Protein AF-A0A932C9P3-F1 (afdb_monomer)

Solvent-accessible surface area (backbone atoms only — not comparable to full-atom values): 14494 Å² total; per-residue (Å²): 139,85,82,83,86,84,83,85,80,81,81,82,81,79,82,79,80,80,76,75,80,72,78,70,86,71,69,56,57,86,62,67,93,67,57,50,15,61,63,48,36,29,63,76,41,11,40,37,20,12,90,72,28,60,18,41,7,86,48,19,86,78,42,92,68,69,39,64,48,48,33,46,46,19,66,76,50,83,64,44,65,58,59,67,62,54,43,24,51,47,47,60,70,35,88,90,54,83,81,64,53,57,97,88,44,77,51,46,33,62,57,40,45,74,78,38,56,69,68,55,33,54,47,36,50,50,29,33,46,53,38,52,56,67,41,41,55,90,66,96,58,80,82,64,44,17,63,50,50,36,35,40,74,41,16,57,36,21,15,88,81,30,59,14,61,9,61,46,16,87,78,41,96,65,66,41,63,51,53,30,46,46,24,60,78,46,82,72,39,64,59,54,71,63,51,40,48,57,50,31,27,82,88,50,91,84,82,84,85,75,84,73,68,47,42,48,58,52,42,38,68,42,55,93,51,55,46,71,66,52,35,47,51,46,49,53,25,32,44,53,37,50,59,70,57,39,56,77,82,128

Mean predicted aligned error: 12.12 Å

pLDDT: mean 81.12, std 16.59, range [36.09, 97.19]

Secondary structure (DSSP, 8-state):
-PPPPP----------------------TT--S---HHHHHHHHTHHHH-TTSSS--TTGGG-SSPPP-GGGHHHHTTTS--HHHHHHHHHT--TT-SS---TTS--HHHHHHHHS-HHHHHHHHHHHHHHHHHTTS--SS----HHHHIIIIIHHHH-TTSSS--TTGGGSSSPPP-GGGHHHHTTTS--HHHHHHHHH-TTS---S---S--HHHHHHHHTS---HHHHHHHHHHHHHHHHHTPPPP-

Sequence (250 aa):
MVRPLALVTILISTAASLTGQGRGEQTPPILIESLAGRDSFDLYCAACHGSGGRGDGPVASALRLRPADLTSLARRSGGAFPREAVRAFVAGTGRALAAHGTTDMPVWGPIFRAFESDARARERITNLVIYIESIQAPTTAPDDTGSRLFRTYCASCHGTTGRGNGPLAEQLRRMPPDLTQFTKRNGGVFPSERVYRIVDGRDIPSHGDREMPVWGDVFREVSGESSAAAVKARIDAIVRYLSGIQERAV

Foldseek 3Di:
DDDDDDDDDDDDDDDDPPDDDPPPPPQQLLDDPDLALLLLCLQPPCCQQNSLRQLLHLCQVVDPDRRHSLLCCCVVVVNHRPLVVQLCQLLVNDPVSPPADPPPDHNNNVVCVVRDPNVSSSSSSNNNSVVSRVSNDPDPDRPLALLSLCSNQPCCQQNSLSCQPHNCQVVDPHGRHRLQCQCVVPVNDRPLVVQLCVQCVPPPDDDDDDPRDNNVVSQLRRPVCNDNVSSSVSSSSNSVVSVVSHDDDD

Radius of gyration: 25.48 Å; Cα contacts (8 Å, |Δi|>4): 328; chains: 1; bounding box: 48×109×54 Å

Structure (mmCIF, N/CA/C/O backbone):
data_AF-A0A932C9P3-F1
#
_entry.id   AF-A0A932C9P3-F1
#
loop_
_atom_site.group_PDB
_atom_site.id
_atom_site.type_symbol
_atom_site.label_atom_id
_atom_site.label_alt_id
_atom_site.label_comp_id
_atom_site.label_asym_id
_atom_site.label_entity_id
_atom_site.label_seq_id
_atom_site.pdbx_PDB_ins_code
_atom_site.Cartn_x
_atom_site.Cartn_y
_atom_site.Cartn_z
_atom_site.occupancy
_atom_site.B_iso_or_equiv
_atom_site.auth_seq_id
_atom_site.auth_comp_id
_atom_site.auth_asym_id
_atom_site.auth_atom_id
_atom_site.pdbx_PDB_model_num
ATOM 1 N N . MET A 1 1 ? -23.661 89.565 13.529 1.00 44.09 1 MET A N 1
ATOM 2 C CA . MET A 1 1 ? -24.432 88.553 12.773 1.00 44.09 1 MET A CA 1
ATOM 3 C C . MET A 1 1 ? -23.459 87.474 12.318 1.00 44.09 1 MET A C 1
ATOM 5 O O . MET A 1 1 ? -22.602 87.754 11.492 1.00 44.09 1 MET A O 1
ATOM 9 N N . VAL A 1 2 ? -23.503 86.304 12.956 1.00 42.22 2 VAL A N 1
ATOM 10 C CA . VAL A 1 2 ? -22.543 85.196 12.792 1.00 42.22 2 VAL A CA 1
ATOM 11 C C . VAL A 1 2 ? -23.124 84.194 11.785 1.00 42.22 2 VAL A C 1
ATOM 13 O O . VAL A 1 2 ? -24.279 83.804 11.933 1.00 42.22 2 VAL A O 1
ATOM 16 N N . ARG A 1 3 ? -22.363 83.800 10.754 1.00 52.47 3 ARG A N 1
ATOM 17 C CA . ARG A 1 3 ? -22.733 82.718 9.815 1.00 52.47 3 ARG A CA 1
ATOM 18 C C . ARG A 1 3 ? -22.179 81.389 10.353 1.00 52.47 3 ARG A C 1
ATOM 20 O O . ARG A 1 3 ? -21.004 81.372 10.719 1.00 52.47 3 ARG A O 1
ATOM 27 N N . PRO A 1 4 ? -22.958 80.295 10.409 1.00 54.41 4 PRO A N 1
ATOM 28 C CA . PRO A 1 4 ? -22.457 79.017 10.901 1.00 54.41 4 PRO A CA 1
ATOM 29 C C . PRO A 1 4 ? -21.650 78.292 9.811 1.00 54.41 4 PRO A C 1
ATOM 31 O O . PRO A 1 4 ? -22.040 78.278 8.642 1.00 54.41 4 PRO A O 1
ATOM 34 N N . LEU A 1 5 ? -20.521 77.694 10.204 1.00 50.34 5 LEU A N 1
ATOM 35 C CA . LEU A 1 5 ? -19.749 76.755 9.387 1.00 50.34 5 LEU A CA 1
ATOM 36 C C . LEU A 1 5 ? -20.549 75.454 9.215 1.00 50.34 5 LEU A C 1
ATOM 38 O O . LEU A 1 5 ? -20.945 74.837 10.203 1.00 50.34 5 LEU A O 1
ATOM 42 N N . ALA A 1 6 ? -20.747 75.016 7.973 1.00 50.44 6 ALA A N 1
ATOM 43 C CA . ALA A 1 6 ? -21.278 73.693 7.667 1.00 50.44 6 ALA A CA 1
ATOM 44 C C . ALA A 1 6 ? -20.158 72.644 7.791 1.00 50.44 6 ALA A C 1
ATOM 46 O O . ALA A 1 6 ? -19.155 72.708 7.080 1.00 50.44 6 ALA A O 1
ATOM 47 N N . LEU A 1 7 ? -20.328 71.690 8.709 1.00 50.44 7 LEU A N 1
ATOM 48 C CA . LEU A 1 7 ? -19.453 70.531 8.876 1.00 50.44 7 LEU A CA 1
ATOM 49 C C . LEU A 1 7 ? -19.753 69.518 7.757 1.00 50.44 7 LEU A C 1
ATOM 51 O O . LEU A 1 7 ? -20.847 68.959 7.706 1.00 50.44 7 LEU A O 1
ATOM 55 N N . VAL A 1 8 ? -18.795 69.267 6.865 1.00 49.62 8 VAL A N 1
ATOM 56 C CA . VAL A 1 8 ? -18.890 68.201 5.855 1.00 49.62 8 VAL A CA 1
ATOM 57 C C . VAL A 1 8 ? -18.425 66.895 6.495 1.00 49.62 8 VAL A C 1
ATOM 59 O O . VAL A 1 8 ? -17.242 66.719 6.776 1.00 49.62 8 VAL A O 1
ATOM 62 N N . THR A 1 9 ? -19.355 65.981 6.762 1.00 51.00 9 THR A N 1
ATOM 63 C CA . THR A 1 9 ? -19.050 64.639 7.274 1.00 51.00 9 THR A CA 1
ATOM 64 C C . THR A 1 9 ? -18.788 63.703 6.093 1.00 51.00 9 THR A C 1
ATOM 66 O O . 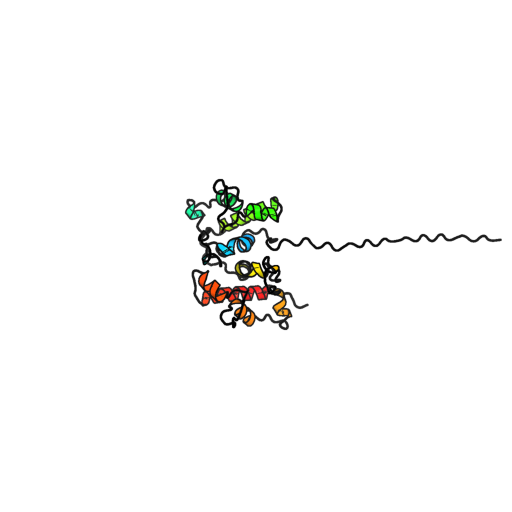THR A 1 9 ? -19.698 63.384 5.333 1.00 51.00 9 THR A O 1
ATOM 69 N N . ILE A 1 10 ? -17.537 63.277 5.909 1.00 53.09 10 ILE A N 1
ATOM 70 C CA . ILE A 1 10 ? -17.162 62.279 4.898 1.00 53.09 10 ILE A CA 1
ATOM 71 C C . ILE A 1 10 ? -17.465 60.887 5.469 1.00 53.09 10 ILE A C 1
ATOM 73 O O . ILE A 1 10 ? -16.793 60.423 6.388 1.00 53.09 10 ILE A O 1
ATOM 77 N N . LEU A 1 11 ? -18.488 60.222 4.930 1.00 51.44 11 LEU A N 1
ATOM 78 C CA . LEU A 1 11 ? -18.783 58.812 5.189 1.00 51.44 11 LEU A CA 1
ATOM 79 C C . LEU A 1 11 ? -17.836 57.939 4.354 1.00 51.44 11 LEU A C 1
ATOM 81 O O . LEU A 1 11 ? -17.998 57.813 3.142 1.00 51.44 11 LEU A O 1
ATOM 85 N N . ILE A 1 12 ? -16.841 57.333 5.001 1.00 55.19 12 ILE A N 1
ATOM 86 C CA . ILE A 1 12 ? -15.985 56.309 4.391 1.00 55.19 12 ILE A CA 1
ATOM 87 C C . ILE A 1 12 ? -16.774 54.994 4.402 1.00 55.19 12 ILE A C 1
ATOM 89 O O . ILE A 1 12 ? -16.946 54.373 5.448 1.00 55.19 12 ILE A O 1
ATOM 93 N N . SER A 1 13 ? -17.288 54.587 3.242 1.00 51.97 13 SER A N 1
ATOM 94 C CA . SER A 1 13 ? -17.954 53.294 3.069 1.00 51.97 13 SER A CA 1
ATOM 95 C C . SER A 1 13 ? -16.891 52.209 2.874 1.00 51.97 13 SER A C 1
ATOM 97 O O . SER A 1 13 ? -16.241 52.144 1.832 1.00 51.97 13 SER A O 1
ATOM 99 N N . THR A 1 14 ? -16.657 51.381 3.892 1.00 54.78 14 THR A N 1
ATOM 100 C CA . THR A 1 14 ? -15.795 50.201 3.783 1.00 54.78 14 THR A CA 1
ATOM 101 C C . THR A 1 14 ? -16.572 49.075 3.105 1.00 54.78 14 THR A C 1
ATOM 103 O O . THR A 1 14 ? -17.433 48.434 3.704 1.00 54.78 14 THR A O 1
ATOM 106 N N . ALA A 1 15 ? -16.272 48.821 1.832 1.00 53.44 15 ALA A N 1
ATOM 107 C CA . ALA A 1 15 ? -16.737 47.622 1.148 1.00 53.44 15 ALA A CA 1
ATOM 108 C C . ALA A 1 15 ? -16.081 46.393 1.801 1.00 53.44 15 ALA A C 1
ATOM 110 O O . ALA A 1 15 ? -14.887 46.145 1.634 1.00 53.44 15 ALA A O 1
ATOM 111 N N . ALA A 1 16 ? -16.855 45.638 2.579 1.00 49.62 16 ALA A N 1
ATOM 112 C CA . ALA A 1 16 ? -16.443 44.338 3.083 1.00 49.62 16 ALA A CA 1
ATOM 113 C C . ALA A 1 16 ? -16.416 43.346 1.911 1.00 49.62 16 ALA A C 1
ATOM 115 O O . ALA A 1 16 ? -17.458 42.896 1.436 1.00 49.62 16 ALA A O 1
ATOM 116 N N . SER A 1 17 ? -15.218 43.019 1.427 1.00 47.34 17 SER A N 1
ATOM 117 C CA . SER A 1 17 ? -15.019 41.921 0.486 1.00 47.34 17 SER A CA 1
ATOM 118 C C . SER A 1 17 ? -15.427 40.609 1.154 1.00 47.34 17 SER A C 1
ATOM 120 O O . SER A 1 17 ? -14.727 40.101 2.028 1.00 47.34 17 SER A O 1
ATOM 122 N N . LEU A 1 18 ? -16.565 40.055 0.734 1.00 49.03 18 LEU A N 1
ATOM 123 C CA . LEU A 1 18 ? -16.942 38.670 0.993 1.00 49.03 18 LEU A CA 1
ATOM 124 C C . LEU A 1 18 ? -15.970 37.771 0.221 1.00 49.03 18 LEU A C 1
ATOM 126 O O . LEU A 1 18 ? -16.182 37.462 -0.951 1.00 49.03 18 LEU A O 1
ATOM 130 N N . THR A 1 19 ? -14.873 37.370 0.855 1.00 50.38 19 THR A N 1
ATOM 131 C CA . THR A 1 19 ? -14.042 36.285 0.340 1.00 50.38 19 THR A CA 1
ATOM 132 C C . THR A 1 19 ? -14.826 34.985 0.486 1.00 50.38 19 THR A C 1
ATOM 134 O O . THR A 1 19 ? -14.982 34.434 1.575 1.00 50.38 19 THR A O 1
ATOM 137 N N . GLY A 1 20 ? -15.364 34.500 -0.634 1.00 41.62 20 GLY A N 1
ATOM 138 C CA . GLY A 1 20 ? -15.855 33.134 -0.732 1.00 41.62 20 GLY A CA 1
ATOM 139 C C . GLY A 1 20 ? -14.727 32.179 -0.350 1.00 41.62 20 GLY A C 1
ATOM 140 O O . GLY A 1 20 ? -13.640 32.235 -0.924 1.00 41.62 20 GLY A O 1
ATOM 141 N N . GLN A 1 21 ? -14.971 31.323 0.641 1.00 42.78 21 GLN A N 1
ATOM 142 C CA . GLN A 1 21 ? -14.089 30.204 0.944 1.00 42.78 21 GLN A CA 1
ATOM 143 C C . GLN A 1 21 ? -14.013 29.324 -0.306 1.00 42.78 21 GLN A C 1
ATOM 145 O O . GLN A 1 21 ? -14.971 28.631 -0.654 1.00 42.78 21 GLN A O 1
ATOM 150 N N . GLY A 1 22 ? -12.878 29.385 -1.004 1.00 36.09 22 GLY A N 1
ATOM 151 C CA . GLY A 1 22 ? -12.553 28.428 -2.047 1.00 36.09 22 GLY A CA 1
ATOM 152 C C . GLY A 1 22 ? -12.648 27.030 -1.452 1.00 36.09 22 GLY A C 1
ATOM 153 O O . GLY A 1 22 ? -12.027 26.741 -0.428 1.00 36.09 22 GLY A O 1
ATOM 154 N N . ARG A 1 23 ? -13.457 26.168 -2.073 1.00 44.66 23 ARG A N 1
ATOM 155 C CA . ARG A 1 23 ? -13.359 24.724 -1.868 1.00 44.66 23 ARG A CA 1
ATOM 156 C C . ARG A 1 23 ? -11.904 24.368 -2.146 1.00 44.66 23 ARG A C 1
ATOM 158 O O . ARG A 1 23 ? -11.475 24.477 -3.290 1.00 44.66 23 ARG A O 1
ATOM 165 N N . GLY A 1 24 ? -11.154 24.048 -1.092 1.00 43.44 24 GLY A N 1
ATOM 166 C CA . GLY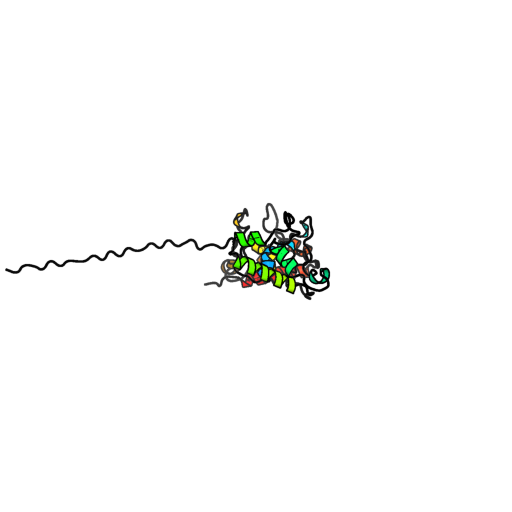 A 1 24 ? -9.773 23.606 -1.221 1.00 43.44 24 GLY A CA 1
ATOM 167 C C . GLY A 1 24 ? -9.722 22.502 -2.265 1.00 43.44 24 GLY A C 1
ATOM 168 O O . GLY A 1 24 ? -10.566 21.607 -2.242 1.00 43.44 24 GLY A O 1
ATOM 169 N N . GLU A 1 25 ? -8.798 22.635 -3.205 1.00 41.91 25 GLU A N 1
ATOM 170 C CA . GLU A 1 25 ? -8.514 21.671 -4.259 1.00 41.91 25 GLU A CA 1
ATOM 171 C C . GLU A 1 25 ? -8.261 20.312 -3.595 1.00 41.91 25 GLU A C 1
ATOM 173 O O . GLU A 1 25 ? -7.195 20.057 -3.036 1.00 41.91 25 GLU A O 1
ATOM 178 N N . GLN A 1 26 ? -9.298 19.478 -3.515 1.00 51.22 26 GLN A N 1
ATOM 179 C CA . GLN A 1 26 ? -9.178 18.168 -2.899 1.00 51.22 26 GLN A CA 1
ATOM 180 C C . GLN A 1 26 ? -8.414 17.296 -3.885 1.00 51.22 26 GLN A C 1
ATOM 182 O O . GLN A 1 26 ? -8.888 17.049 -4.994 1.00 51.22 26 GLN A O 1
ATOM 187 N N . THR A 1 27 ? -7.221 16.857 -3.485 1.00 52.28 27 THR A N 1
ATOM 188 C CA . THR A 1 27 ? -6.439 15.865 -4.217 1.00 52.28 27 THR A CA 1
ATOM 189 C C . THR A 1 27 ? -7.352 14.682 -4.566 1.00 52.28 27 THR A C 1
ATOM 191 O O . THR A 1 27 ? -7.963 14.127 -3.647 1.00 52.28 27 THR A O 1
ATOM 194 N N . PRO A 1 28 ? -7.484 14.303 -5.857 1.00 55.44 28 PRO A N 1
ATOM 195 C CA . PRO A 1 28 ? -8.276 13.152 -6.270 1.00 55.44 28 PRO A CA 1
ATOM 196 C C . PRO A 1 28 ? -7.957 11.955 -5.374 1.00 55.44 28 PRO A C 1
ATOM 198 O O . PRO A 1 28 ? -6.785 11.737 -5.082 1.00 55.44 28 PRO A O 1
ATOM 201 N N . PRO A 1 29 ? -8.940 11.153 -4.945 1.00 56.97 29 PRO A N 1
ATOM 202 C CA . PRO A 1 29 ? -8.729 10.162 -3.888 1.00 56.97 29 PRO A CA 1
ATOM 203 C C . PRO A 1 29 ? -7.785 9.014 -4.291 1.00 56.97 29 PRO A C 1
ATOM 205 O O . PRO A 1 29 ? -7.364 8.223 -3.450 1.00 56.97 29 PRO A O 1
ATOM 208 N N . ILE A 1 30 ? -7.418 8.935 -5.574 1.00 62.31 30 ILE A N 1
ATOM 209 C CA . ILE A 1 30 ? -6.385 8.036 -6.095 1.00 62.31 30 ILE A CA 1
ATOM 210 C C . ILE A 1 30 ? -4.977 8.582 -5.799 1.00 62.31 30 ILE A C 1
ATOM 212 O O . ILE A 1 30 ? -4.042 7.805 -5.703 1.00 62.31 30 ILE A O 1
ATOM 216 N N . LEU A 1 31 ? -4.797 9.889 -5.616 1.00 69.94 31 LEU A N 1
ATOM 217 C CA . LEU A 1 31 ? -3.494 10.513 -5.428 1.00 69.94 31 LEU A CA 1
ATOM 218 C C . LEU A 1 31 ? -3.092 10.648 -3.957 1.00 69.94 31 LEU A C 1
ATOM 220 O O . LEU A 1 31 ? -3.849 11.117 -3.109 1.00 69.94 31 LEU A O 1
ATOM 224 N N . ILE A 1 32 ? -1.835 10.308 -3.675 1.00 79.25 32 ILE A N 1
ATOM 225 C CA . ILE A 1 32 ? -1.184 10.564 -2.386 1.00 79.25 32 ILE A CA 1
ATOM 226 C C . ILE A 1 32 ? -0.186 11.704 -2.476 1.00 79.25 32 ILE A C 1
ATOM 228 O O . ILE A 1 32 ? 0.575 11.798 -3.437 1.00 79.25 32 ILE A O 1
ATOM 232 N N . GLU A 1 33 ? -0.116 12.512 -1.417 1.00 84.06 33 GLU A N 1
ATOM 233 C CA . GLU A 1 33 ? 0.830 13.627 -1.378 1.00 84.06 33 GLU A CA 1
ATOM 234 C C . GLU A 1 33 ? 2.296 13.166 -1.303 1.00 84.06 33 GLU A C 1
ATOM 236 O O . GLU A 1 33 ? 3.193 13.823 -1.829 1.00 84.06 33 GLU A O 1
ATOM 241 N N . SER A 1 34 ? 2.550 12.004 -0.698 1.00 86.06 34 SER A N 1
ATOM 242 C CA . SER A 1 34 ? 3.894 11.433 -0.635 1.00 86.06 34 SER A CA 1
ATOM 243 C C . SER A 1 34 ? 4.398 11.015 -2.021 1.00 86.06 34 SER A C 1
ATOM 245 O O . SER A 1 34 ? 3.710 10.315 -2.773 1.00 86.06 34 SER A O 1
ATOM 247 N N . LEU A 1 35 ? 5.639 11.401 -2.328 1.00 91.44 35 LEU A N 1
ATOM 248 C CA . LEU A 1 35 ? 6.399 10.948 -3.500 1.00 91.44 35 LEU A CA 1
ATOM 249 C C . LEU A 1 35 ? 7.379 9.819 -3.167 1.00 91.44 35 LEU A C 1
ATOM 251 O O . LEU A 1 35 ? 8.131 9.393 -4.044 1.00 91.44 35 LEU A O 1
ATOM 255 N N . ALA A 1 36 ? 7.376 9.312 -1.930 1.00 90.56 36 ALA A N 1
ATOM 256 C CA . ALA A 1 36 ? 8.194 8.165 -1.575 1.00 90.56 36 ALA A CA 1
ATOM 257 C C . ALA A 1 36 ? 7.799 6.951 -2.431 1.00 90.56 36 ALA A C 1
ATOM 259 O O . ALA A 1 36 ? 6.617 6.631 -2.602 1.00 90.56 36 ALA A O 1
ATOM 260 N N . GLY A 1 37 ? 8.806 6.249 -2.957 1.00 90.94 37 GLY A N 1
ATOM 261 C CA . GLY A 1 37 ? 8.594 5.102 -3.839 1.00 90.94 37 GLY A CA 1
ATOM 262 C C . GLY A 1 37 ? 7.810 3.982 -3.169 1.00 90.94 37 GLY A C 1
ATOM 263 O O . GLY A 1 37 ? 6.910 3.410 -3.776 1.00 90.94 37 GLY A O 1
ATOM 264 N N . ARG A 1 38 ? 8.104 3.736 -1.888 1.00 88.31 38 ARG A N 1
ATOM 265 C CA . ARG A 1 38 ? 7.390 2.765 -1.055 1.00 88.31 38 ARG A CA 1
ATOM 266 C C . ARG A 1 38 ? 5.906 3.108 -0.913 1.00 88.31 38 ARG A C 1
ATOM 268 O O . ARG A 1 38 ? 5.078 2.231 -1.108 1.00 88.31 38 ARG A O 1
ATOM 275 N N . ASP A 1 39 ? 5.565 4.361 -0.617 1.00 87.50 39 ASP A N 1
ATOM 276 C CA . ASP A 1 39 ? 4.163 4.760 -0.428 1.00 87.50 39 ASP A CA 1
ATOM 277 C C . ASP A 1 39 ? 3.369 4.637 -1.732 1.00 87.50 39 ASP A C 1
ATOM 279 O O . ASP A 1 39 ? 2.235 4.160 -1.736 1.00 87.50 39 ASP A O 1
ATOM 283 N N . SER A 1 40 ? 3.993 5.014 -2.854 1.00 90.19 40 SER A N 1
ATOM 284 C CA . SER A 1 40 ? 3.405 4.828 -4.183 1.00 90.19 40 SER A CA 1
ATOM 285 C C . SER A 1 40 ? 3.222 3.343 -4.502 1.00 90.19 40 SER A C 1
ATOM 287 O O . SER A 1 40 ? 2.186 2.943 -5.021 1.00 90.19 40 SER A O 1
ATOM 289 N N . PHE A 1 41 ? 4.199 2.504 -4.161 1.00 91.69 41 PHE A N 1
ATOM 290 C CA . PHE A 1 41 ? 4.098 1.067 -4.371 1.00 91.69 41 PHE A CA 1
ATOM 291 C C . PHE A 1 41 ? 2.976 0.433 -3.545 1.00 91.69 41 PHE A C 1
ATOM 293 O O . PHE A 1 41 ? 2.172 -0.320 -4.090 1.00 91.69 41 PHE A O 1
ATOM 300 N N . ASP A 1 42 ? 2.899 0.758 -2.253 1.00 87.50 42 ASP A N 1
ATOM 301 C CA . ASP A 1 42 ? 1.876 0.238 -1.342 1.00 87.50 42 ASP A CA 1
ATOM 302 C C . ASP A 1 42 ? 0.460 0.559 -1.846 1.00 87.50 42 ASP A C 1
ATOM 304 O O . ASP A 1 42 ? -0.431 -0.281 -1.756 1.00 87.50 42 ASP A O 1
ATOM 308 N N . LEU A 1 43 ? 0.250 1.762 -2.391 1.00 85.31 43 LEU A N 1
ATOM 309 C CA . LEU A 1 43 ? -1.068 2.191 -2.853 1.00 85.31 43 LEU A CA 1
ATOM 310 C C . LEU A 1 43 ? -1.424 1.673 -4.251 1.00 85.31 43 LEU A C 1
ATOM 312 O O . LEU A 1 43 ? -2.549 1.236 -4.477 1.00 85.31 43 LEU A O 1
ATOM 316 N N . TYR A 1 44 ? -0.491 1.752 -5.201 1.00 88.62 44 TYR A N 1
ATOM 317 C CA . TYR A 1 44 ? -0.788 1.499 -6.614 1.00 88.62 44 TYR A CA 1
ATOM 318 C C . TYR A 1 44 ? -0.437 0.079 -7.057 1.00 88.62 44 TYR A C 1
ATOM 320 O O . TYR A 1 44 ? -1.043 -0.451 -7.983 1.00 88.62 44 TYR A O 1
ATOM 328 N N . CYS A 1 45 ? 0.557 -0.549 -6.428 1.00 91.75 45 CYS A N 1
ATOM 329 C CA . CYS A 1 45 ? 1.154 -1.789 -6.922 1.00 91.75 45 CYS A CA 1
ATOM 330 C C . CYS A 1 45 ? 0.858 -2.990 -6.017 1.00 91.75 45 CYS A C 1
ATOM 332 O O . CYS A 1 45 ? 0.650 -4.094 -6.524 1.00 91.75 45 CYS A O 1
ATOM 334 N N . ALA A 1 46 ? 0.826 -2.799 -4.695 1.00 90.62 46 ALA A N 1
ATOM 335 C CA . ALA A 1 46 ? 0.777 -3.893 -3.725 1.00 90.62 46 ALA A CA 1
ATOM 336 C C . ALA A 1 46 ? -0.545 -4.676 -3.728 1.00 90.62 46 ALA A C 1
ATOM 338 O O . ALA A 1 46 ? -0.543 -5.855 -3.379 1.00 90.62 46 ALA A O 1
ATOM 339 N N . ALA A 1 47 ? -1.653 -4.083 -4.189 1.00 86.88 47 ALA A N 1
ATOM 340 C CA . ALA A 1 47 ? -2.919 -4.802 -4.357 1.00 86.88 47 ALA A CA 1
ATOM 341 C C . ALA A 1 47 ? -2.769 -6.041 -5.266 1.00 86.88 47 ALA A C 1
ATOM 343 O O . ALA A 1 47 ? -3.377 -7.079 -5.001 1.00 86.88 47 ALA A O 1
ATOM 344 N N . CYS A 1 48 ? -1.907 -5.955 -6.288 1.00 90.19 48 CYS A N 1
ATOM 345 C CA . CYS A 1 48 ? -1.594 -7.063 -7.194 1.00 90.19 48 CYS A CA 1
ATOM 346 C C . CYS A 1 48 ? -0.251 -7.724 -6.858 1.00 90.19 48 CYS A C 1
ATOM 348 O O . CYS A 1 48 ? -0.155 -8.944 -6.803 1.00 90.19 48 CYS A O 1
ATOM 350 N N . HIS A 1 49 ? 0.801 -6.938 -6.627 1.00 91.81 49 HIS A N 1
ATOM 351 C CA . HIS A 1 49 ? 2.156 -7.467 -6.443 1.00 91.81 49 HIS A CA 1
ATOM 352 C C . HIS A 1 49 ? 2.492 -7.872 -5.001 1.00 91.81 49 HIS A C 1
ATOM 354 O O . HIS A 1 49 ? 3.573 -8.415 -4.782 1.00 91.81 49 HIS A O 1
ATOM 360 N N . GLY A 1 50 ? 1.608 -7.615 -4.036 1.00 87.50 50 GLY A N 1
ATOM 361 C CA . GLY A 1 50 ? 1.856 -7.827 -2.611 1.00 87.50 50 GLY A CA 1
ATOM 362 C C . GLY A 1 50 ? 2.741 -6.741 -2.002 1.00 87.50 50 GLY A C 1
ATOM 363 O O . GLY A 1 50 ? 3.488 -6.058 -2.701 1.00 87.50 50 GLY A O 1
ATOM 364 N N . SER A 1 51 ? 2.686 -6.581 -0.678 1.00 84.12 51 SER A N 1
ATOM 365 C CA . SER A 1 51 ? 3.474 -5.585 0.076 1.00 84.12 51 SER A CA 1
ATOM 366 C C . SER A 1 51 ? 4.993 -5.776 -0.072 1.00 84.12 51 SER A C 1
ATOM 368 O O . SER A 1 51 ? 5.764 -4.814 0.022 1.00 84.12 51 SER A O 1
ATOM 370 N N . GLY A 1 52 ? 5.417 -7.023 -0.306 1.00 84.19 52 GLY A N 1
ATOM 371 C CA . GLY A 1 52 ? 6.801 -7.420 -0.566 1.00 84.19 52 GLY A CA 1
ATOM 372 C C . GLY A 1 52 ? 7.173 -7.503 -2.049 1.00 84.19 52 GLY A C 1
ATOM 373 O O . GLY A 1 52 ? 8.324 -7.796 -2.356 1.00 84.19 52 GLY A O 1
ATOM 374 N N . GLY A 1 53 ? 6.231 -7.264 -2.966 1.00 89.44 53 GLY A N 1
ATOM 375 C CA . GLY A 1 53 ? 6.472 -7.301 -4.408 1.00 89.44 53 GLY A CA 1
ATOM 376 C C . GLY A 1 53 ? 6.683 -8.694 -5.002 1.00 89.44 53 GLY A C 1
ATOM 377 O O . GLY A 1 53 ? 7.301 -8.792 -6.058 1.00 89.44 53 GLY A O 1
ATOM 378 N N . ARG A 1 54 ? 6.197 -9.767 -4.364 1.00 89.31 54 ARG A N 1
ATOM 379 C CA . ARG A 1 54 ? 6.397 -11.153 -4.829 1.00 89.31 54 ARG A CA 1
ATOM 380 C C . ARG A 1 54 ? 5.330 -11.648 -5.804 1.00 89.31 54 ARG A C 1
ATOM 382 O O . ARG A 1 54 ? 5.407 -12.781 -6.269 1.00 89.31 54 ARG A O 1
ATOM 389 N N . GLY A 1 55 ? 4.366 -10.803 -6.153 1.00 89.00 55 GLY A N 1
ATOM 390 C CA . GLY A 1 55 ? 3.229 -11.196 -6.985 1.00 89.00 55 GLY A CA 1
ATOM 391 C C . GLY A 1 55 ? 2.102 -11.857 -6.191 1.00 89.00 55 GLY A C 1
ATOM 392 O O . GLY A 1 55 ? 1.250 -12.529 -6.763 1.00 89.00 55 GLY A O 1
ATOM 393 N N . ASP A 1 56 ? 2.117 -11.673 -4.876 1.00 86.06 56 ASP A N 1
ATOM 394 C CA . ASP A 1 56 ? 1.206 -12.222 -3.884 1.00 86.06 56 ASP A CA 1
ATOM 395 C C . ASP A 1 56 ? 0.341 -11.097 -3.303 1.00 86.06 56 ASP A C 1
ATOM 397 O O . ASP A 1 56 ? 0.300 -10.885 -2.105 1.00 86.06 56 ASP A O 1
ATOM 401 N N . GLY A 1 57 ? -0.300 -10.280 -4.138 1.00 87.06 57 GLY A N 1
ATOM 402 C CA . GLY A 1 57 ? -1.267 -9.286 -3.663 1.00 87.06 57 GLY A CA 1
ATOM 403 C C . GLY A 1 57 ? -2.623 -9.906 -3.300 1.00 87.06 57 GLY A C 1
ATOM 404 O O . GLY A 1 57 ? -2.938 -10.998 -3.777 1.00 87.06 57 GLY A O 1
ATOM 405 N N . PRO A 1 58 ? -3.477 -9.212 -2.523 1.00 83.75 58 PRO A N 1
ATOM 406 C CA . PRO A 1 58 ? -4.828 -9.681 -2.187 1.00 83.75 58 PRO A CA 1
ATOM 407 C C . PRO A 1 58 ? -5.683 -10.044 -3.401 1.00 83.75 58 PRO A C 1
ATOM 409 O O . PRO A 1 58 ? -6.547 -10.906 -3.294 1.00 83.75 58 PRO A O 1
ATOM 412 N N . VAL A 1 59 ? -5.461 -9.394 -4.548 1.00 85.44 59 VAL A N 1
ATOM 413 C CA . VAL A 1 59 ? -6.208 -9.704 -5.774 1.00 85.44 59 VAL A CA 1
ATOM 414 C C . VAL A 1 59 ? -5.478 -10.690 -6.688 1.00 85.44 59 VAL A C 1
ATOM 416 O O . VAL A 1 59 ? -6.043 -11.116 -7.688 1.00 85.44 59 VAL A O 1
ATOM 419 N N . ALA A 1 60 ? -4.237 -11.077 -6.373 1.00 85.56 60 ALA A N 1
ATOM 420 C CA . ALA A 1 60 ? -3.374 -11.830 -7.283 1.00 85.56 60 ALA A CA 1
ATOM 421 C C . ALA A 1 60 ? -3.940 -13.202 -7.670 1.00 85.56 60 ALA A C 1
ATOM 423 O O . ALA A 1 60 ? -3.770 -13.628 -8.811 1.00 85.56 60 ALA A O 1
ATOM 424 N N . SER A 1 61 ? -4.630 -13.880 -6.748 1.00 83.56 61 SER A N 1
ATOM 425 C CA . SER A 1 61 ? -5.270 -15.178 -6.997 1.00 83.56 61 SER A CA 1
ATOM 426 C C . SER A 1 61 ? -6.490 -15.085 -7.920 1.00 83.56 61 SER A C 1
ATOM 428 O O . SER A 1 61 ? -6.832 -16.069 -8.572 1.00 83.56 61 SER A O 1
ATOM 430 N N . ALA A 1 62 ? -7.123 -13.911 -8.004 1.00 81.88 62 ALA A N 1
ATOM 431 C CA . ALA A 1 62 ? -8.287 -13.660 -8.849 1.00 81.88 62 ALA A CA 1
ATOM 432 C C . ALA A 1 62 ? -7.917 -13.221 -10.280 1.00 81.88 62 ALA A C 1
ATOM 434 O O . ALA A 1 62 ? -8.781 -13.198 -11.158 1.00 81.88 62 ALA A O 1
ATOM 435 N N . LEU A 1 63 ? -6.650 -12.871 -10.532 1.00 80.81 63 LEU A N 1
ATOM 436 C CA . LEU A 1 63 ? -6.179 -12.431 -11.846 1.00 80.81 63 LEU A CA 1
ATOM 437 C C . LEU A 1 63 ? -5.856 -13.618 -12.757 1.00 80.81 63 LEU A C 1
ATOM 439 O O . LEU A 1 63 ? -5.304 -14.633 -12.330 1.00 80.81 63 LEU A O 1
ATOM 443 N N . ARG A 1 64 ? -6.156 -13.467 -14.054 1.00 82.31 64 ARG A N 1
ATOM 444 C CA . ARG A 1 64 ? -5.843 -14.488 -15.069 1.00 82.31 64 ARG A CA 1
ATOM 445 C C . ARG A 1 64 ? -4.341 -14.643 -15.252 1.00 82.31 64 ARG A C 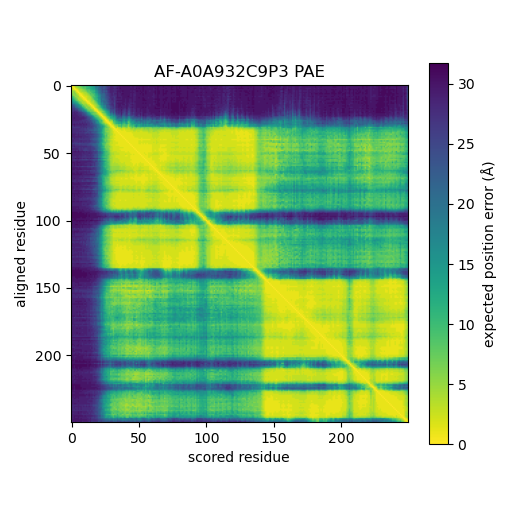1
ATOM 447 O O . ARG A 1 64 ? -3.834 -15.762 -15.307 1.00 82.31 64 ARG A O 1
ATOM 454 N N . LEU A 1 65 ? -3.640 -13.517 -15.365 1.00 83.00 65 LEU A N 1
ATOM 455 C CA . LEU A 1 65 ? -2.189 -13.497 -15.391 1.00 83.00 65 LEU A CA 1
ATOM 456 C C . LEU A 1 65 ? -1.673 -13.230 -13.982 1.00 83.00 65 LEU A C 1
ATOM 458 O O . LEU A 1 65 ? -1.984 -12.199 -13.386 1.00 83.00 65 LEU A O 1
ATOM 462 N N . ARG A 1 66 ? -0.850 -14.145 -13.463 1.00 84.12 66 ARG A N 1
ATOM 463 C CA . ARG A 1 66 ? -0.210 -13.939 -12.164 1.00 84.12 66 ARG A CA 1
ATOM 464 C C . ARG A 1 66 ? 0.684 -12.698 -12.216 1.00 84.12 66 ARG A C 1
ATOM 466 O O . ARG A 1 66 ? 1.529 -12.615 -13.116 1.00 84.12 66 ARG A O 1
ATOM 473 N N . PRO A 1 67 ? 0.547 -11.767 -11.259 1.00 89.44 67 PRO A N 1
ATOM 474 C CA . PRO A 1 67 ? 1.467 -10.649 -11.133 1.00 89.44 67 PRO A CA 1
ATOM 475 C C . PRO A 1 67 ? 2.910 -11.143 -11.010 1.00 89.44 67 PRO A C 1
ATOM 477 O O . PRO A 1 67 ? 3.194 -12.141 -10.347 1.00 89.44 67 PRO A O 1
ATOM 480 N N . ALA A 1 68 ? 3.833 -10.454 -11.677 1.00 89.69 68 ALA A N 1
ATOM 481 C CA . ALA A 1 68 ? 5.238 -10.830 -11.639 1.00 89.69 68 ALA A CA 1
ATOM 482 C C . ALA A 1 68 ? 5.808 -10.691 -10.220 1.00 89.69 68 ALA A C 1
ATOM 484 O O . ALA A 1 68 ? 5.556 -9.691 -9.542 1.00 89.69 68 ALA A O 1
ATOM 485 N N . ASP A 1 69 ? 6.660 -11.642 -9.830 1.00 91.31 69 ASP A N 1
ATOM 486 C CA . ASP A 1 69 ? 7.575 -11.470 -8.704 1.00 91.31 69 ASP A CA 1
ATOM 487 C C . ASP A 1 69 ? 8.613 -10.407 -9.081 1.00 91.31 69 ASP A C 1
ATOM 489 O O . ASP A 1 69 ? 9.521 -10.642 -9.892 1.00 91.31 69 ASP A O 1
ATOM 493 N N . LEU A 1 70 ? 8.435 -9.207 -8.542 1.00 93.81 70 LEU A N 1
ATOM 494 C CA . LEU A 1 70 ? 9.289 -8.060 -8.794 1.00 93.81 70 LEU A CA 1
ATOM 495 C C . LEU A 1 70 ? 10.633 -8.213 -8.092 1.00 93.81 70 LEU A C 1
ATOM 497 O O . LEU A 1 70 ? 11.604 -7.673 -8.604 1.00 93.81 70 LEU A O 1
ATOM 501 N N . THR A 1 71 ? 10.735 -8.989 -7.009 1.00 92.62 71 THR A N 1
ATOM 502 C CA . THR A 1 71 ? 11.987 -9.179 -6.247 1.00 92.62 71 THR A CA 1
ATOM 503 C C . THR A 1 71 ? 13.071 -9.916 -7.036 1.00 92.62 71 THR A C 1
ATOM 505 O O . THR A 1 71 ? 14.245 -9.887 -6.681 1.00 92.62 71 THR A O 1
ATOM 508 N N . SER A 1 72 ? 12.703 -10.561 -8.145 1.00 92.75 72 SER A N 1
ATOM 509 C CA . SER A 1 72 ? 13.625 -11.326 -8.980 1.00 92.75 72 SER A CA 1
ATOM 510 C C . SER A 1 72 ? 13.970 -10.676 -10.323 1.00 92.75 72 SER A C 1
ATOM 512 O O . SER A 1 72 ? 14.586 -11.331 -11.167 1.00 92.75 7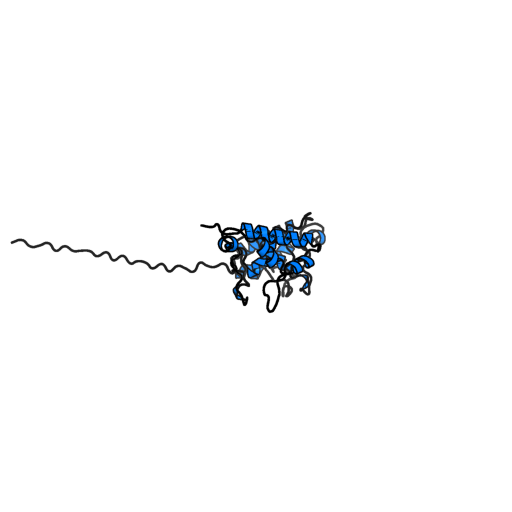2 SER A O 1
ATOM 514 N N . LEU A 1 73 ? 13.641 -9.396 -10.543 1.00 93.56 73 LEU A N 1
ATOM 515 C CA . LEU A 1 73 ? 13.953 -8.685 -11.794 1.00 93.56 73 LEU A CA 1
ATOM 516 C C . LEU A 1 73 ? 15.458 -8.619 -12.080 1.00 93.56 73 LEU A C 1
ATOM 518 O O . LEU A 1 73 ? 15.859 -8.895 -13.210 1.00 93.56 73 LEU A O 1
ATOM 522 N N . ALA A 1 74 ? 16.285 -8.313 -11.078 1.00 93.75 74 ALA A N 1
ATOM 523 C CA . ALA A 1 74 ? 17.739 -8.274 -11.222 1.00 93.75 74 ALA A CA 1
ATOM 524 C C . ALA A 1 74 ? 18.290 -9.652 -11.607 1.00 93.75 74 ALA A C 1
ATOM 526 O O . ALA A 1 74 ? 19.013 -9.788 -12.591 1.00 93.75 74 ALA A O 1
ATOM 527 N N . ARG A 1 75 ? 17.855 -10.710 -10.908 1.00 93.00 75 ARG A N 1
ATOM 528 C CA . ARG A 1 75 ? 18.226 -12.099 -11.225 1.00 93.00 75 ARG A CA 1
ATOM 529 C C . ARG A 1 75 ? 17.821 -12.492 -12.649 1.00 93.00 75 ARG A C 1
ATOM 531 O O . ARG A 1 75 ? 18.623 -13.086 -13.361 1.00 93.00 75 ARG A O 1
ATOM 538 N N . ARG A 1 76 ? 16.605 -12.137 -13.080 1.00 90.38 76 ARG A N 1
ATOM 539 C CA . ARG A 1 76 ? 16.112 -12.387 -14.449 1.00 90.38 76 ARG A CA 1
ATOM 540 C C . ARG A 1 76 ? 16.842 -11.568 -15.521 1.00 90.38 76 ARG A C 1
ATOM 542 O O . ARG A 1 76 ? 16.718 -11.890 -16.695 1.00 90.38 76 ARG A O 1
ATOM 549 N N . SER A 1 77 ? 17.603 -10.551 -15.123 1.00 92.19 77 SER A N 1
ATOM 550 C CA . SER A 1 77 ? 18.293 -9.612 -16.016 1.00 92.19 77 SER A CA 1
ATOM 551 C C . SER A 1 77 ? 19.817 -9.698 -15.877 1.00 92.19 77 SER A C 1
ATOM 553 O O . SER A 1 77 ? 20.517 -8.691 -15.925 1.00 92.19 77 SER A O 1
ATOM 555 N N . GLY A 1 78 ? 20.349 -10.908 -15.671 1.00 91.19 78 GLY A N 1
ATOM 556 C CA . GLY A 1 78 ? 21.797 -11.138 -15.601 1.00 91.19 78 GLY A CA 1
ATOM 557 C C . GLY A 1 78 ? 22.459 -10.640 -14.311 1.00 91.19 78 GLY A C 1
ATOM 558 O O . GLY A 1 78 ? 23.659 -10.394 -14.297 1.00 91.19 78 GLY A O 1
ATOM 559 N N . GLY A 1 79 ? 21.690 -10.471 -13.233 1.00 90.25 79 GLY A N 1
ATOM 560 C CA . GLY A 1 79 ? 22.173 -10.028 -11.921 1.00 90.25 79 GLY A CA 1
ATOM 561 C C . GLY A 1 79 ? 22.123 -8.514 -11.704 1.00 90.25 79 GLY A C 1
ATOM 562 O O . GLY A 1 79 ? 22.199 -8.073 -10.561 1.00 90.25 79 GLY A O 1
ATOM 563 N N . ALA A 1 80 ? 21.930 -7.720 -12.759 1.00 93.19 80 ALA A N 1
ATOM 564 C CA . ALA A 1 80 ? 21.772 -6.273 -12.667 1.00 93.19 80 ALA A CA 1
ATOM 565 C C . ALA A 1 80 ? 20.293 -5.879 -12.758 1.00 93.19 80 ALA A C 1
ATOM 567 O O . ALA A 1 80 ? 19.549 -6.398 -13.588 1.00 93.19 80 ALA A O 1
ATOM 568 N N . PHE A 1 81 ? 19.849 -4.938 -11.923 1.00 94.94 81 PHE A N 1
ATOM 569 C CA . PHE A 1 81 ? 18.484 -4.427 -12.012 1.00 94.94 81 PHE A CA 1
ATOM 570 C C . PHE A 1 81 ? 18.283 -3.634 -13.320 1.00 94.94 81 PHE A C 1
ATOM 572 O O . PHE A 1 81 ? 19.010 -2.666 -13.561 1.00 94.94 81 PHE A O 1
ATOM 579 N N . PRO A 1 82 ? 17.298 -3.988 -14.171 1.00 95.12 82 PRO A N 1
ATOM 580 C CA . PRO A 1 82 ? 17.107 -3.353 -15.475 1.00 95.12 82 PRO A CA 1
ATOM 581 C C . PRO A 1 82 ? 16.349 -2.017 -15.343 1.00 95.12 82 PRO A C 1
ATOM 583 O O . PRO A 1 82 ? 15.220 -1.874 -15.819 1.00 95.12 82 PRO A O 1
ATOM 586 N N . ARG A 1 83 ? 16.964 -1.028 -14.681 1.00 95.00 83 ARG A N 1
ATOM 587 C CA . ARG A 1 83 ? 16.323 0.234 -14.260 1.00 95.00 83 ARG A CA 1
ATOM 588 C C . ARG A 1 83 ? 15.557 0.941 -15.379 1.00 95.00 83 ARG A C 1
ATOM 590 O O . ARG A 1 83 ? 14.391 1.282 -15.198 1.00 95.00 83 ARG A O 1
ATOM 597 N N . GLU A 1 84 ? 16.187 1.133 -16.536 1.00 93.88 84 GLU A N 1
ATOM 598 C CA . GLU A 1 84 ? 15.564 1.854 -17.653 1.00 93.88 84 GLU A CA 1
ATOM 599 C C . GLU A 1 84 ? 14.415 1.075 -18.296 1.00 93.88 84 GLU A C 1
ATOM 601 O O . GLU A 1 84 ? 13.400 1.667 -18.658 1.00 93.88 84 GLU A O 1
ATOM 606 N N . ALA A 1 85 ? 14.510 -0.255 -18.364 1.00 91.12 85 ALA A N 1
ATOM 607 C CA . ALA A 1 85 ? 13.411 -1.077 -18.862 1.00 91.12 85 ALA A CA 1
ATOM 608 C C . ALA A 1 85 ? 12.198 -1.010 -17.921 1.00 91.12 85 ALA A C 1
ATOM 610 O O . ALA A 1 85 ? 11.072 -0.842 -18.385 1.00 91.12 85 ALA A O 1
ATOM 611 N N . VAL A 1 86 ? 12.419 -1.072 -16.601 1.00 92.81 86 VAL A N 1
ATOM 612 C CA . VAL A 1 86 ? 11.344 -0.944 -15.599 1.00 92.81 86 VAL A CA 1
ATOM 613 C C . VAL A 1 86 ? 10.730 0.454 -15.638 1.00 92.81 86 VAL A C 1
ATOM 615 O O . VAL A 1 86 ? 9.507 0.583 -15.659 1.00 92.81 86 VAL A O 1
ATOM 618 N N . ARG A 1 87 ? 11.554 1.507 -15.721 1.00 93.88 87 ARG A N 1
ATOM 619 C CA . ARG A 1 87 ? 11.084 2.890 -15.877 1.00 93.88 87 ARG A CA 1
ATOM 620 C C . ARG A 1 87 ? 10.219 3.045 -17.123 1.00 93.88 87 ARG A C 1
ATOM 622 O O . ARG A 1 87 ? 9.117 3.576 -17.021 1.00 93.88 87 ARG A O 1
ATOM 629 N N . ALA A 1 88 ? 10.694 2.575 -18.276 1.00 90.19 88 ALA A N 1
ATOM 630 C CA . ALA A 1 88 ? 9.960 2.657 -19.535 1.00 90.19 88 ALA A CA 1
ATOM 631 C C . ALA A 1 88 ? 8.651 1.856 -19.493 1.00 90.19 88 ALA A C 1
ATOM 633 O O . ALA A 1 88 ? 7.648 2.281 -20.068 1.00 90.19 88 ALA A O 1
ATOM 634 N N . PHE A 1 89 ? 8.644 0.727 -18.780 1.00 88.56 89 PHE A N 1
ATOM 635 C CA . PHE A 1 89 ? 7.457 -0.095 -18.583 1.00 88.56 89 PHE A CA 1
ATOM 636 C C . PHE A 1 89 ? 6.392 0.627 -17.742 1.00 88.56 89 PHE A C 1
ATOM 638 O O . PHE A 1 89 ? 5.265 0.801 -18.199 1.00 88.56 89 PHE A O 1
ATOM 645 N N . VAL A 1 90 ? 6.758 1.143 -16.563 1.00 90.06 90 VAL A N 1
ATOM 646 C CA . VAL A 1 90 ? 5.847 1.905 -15.683 1.00 90.06 90 VAL A CA 1
ATOM 647 C C . VAL A 1 90 ? 5.370 3.199 -16.353 1.00 90.06 90 VAL A C 1
ATOM 649 O O . VAL A 1 90 ? 4.194 3.556 -16.277 1.00 90.06 90 VAL A O 1
ATOM 652 N N . ALA A 1 91 ? 6.270 3.909 -17.037 1.00 89.56 91 ALA A N 1
ATOM 653 C CA . ALA A 1 91 ? 5.948 5.158 -17.722 1.00 89.56 91 ALA A CA 1
ATOM 654 C C . ALA A 1 91 ? 5.071 4.965 -18.972 1.00 89.56 91 ALA A C 1
ATOM 656 O O . ALA A 1 91 ? 4.502 5.948 -19.460 1.00 89.56 91 ALA A O 1
ATOM 657 N N . GLY A 1 92 ? 4.968 3.734 -19.485 1.00 85.12 92 GLY A N 1
ATOM 658 C CA . GLY A 1 92 ? 4.258 3.425 -20.724 1.00 85.12 92 GLY A CA 1
ATOM 659 C C . GLY A 1 92 ? 4.986 3.875 -21.989 1.00 85.12 92 GLY A C 1
ATOM 660 O O . GLY A 1 92 ? 4.338 4.152 -22.991 1.00 85.12 92 GLY A O 1
ATOM 661 N N . THR A 1 93 ? 6.313 4.007 -21.947 1.00 80.44 93 THR A N 1
ATOM 662 C CA . THR A 1 93 ? 7.134 4.529 -23.057 1.00 80.44 93 THR A CA 1
ATOM 663 C C . THR A 1 93 ? 7.977 3.455 -23.754 1.00 80.44 93 THR A C 1
ATOM 665 O O . THR A 1 93 ? 8.665 3.745 -24.732 1.00 80.44 93 THR A O 1
ATOM 668 N N . GLY A 1 94 ? 7.948 2.206 -23.275 1.00 66.31 94 GLY A N 1
ATOM 669 C CA . GLY A 1 94 ? 8.698 1.093 -23.863 1.00 66.31 94 GLY A CA 1
ATOM 670 C C . GLY A 1 94 ? 8.134 0.607 -25.206 1.00 66.31 94 GLY A C 1
ATOM 671 O O . GLY A 1 94 ? 6.928 0.433 -25.360 1.00 66.31 94 GLY A O 1
ATOM 672 N N . ARG A 1 95 ? 9.017 0.293 -26.169 1.00 54.91 95 ARG A N 1
ATOM 673 C CA . ARG A 1 95 ? 8.656 -0.163 -27.535 1.00 54.91 95 ARG A CA 1
ATOM 674 C C . ARG A 1 95 ? 7.820 -1.454 -27.591 1.00 54.91 95 ARG A C 1
ATOM 676 O O . ARG A 1 95 ? 7.158 -1.681 -28.594 1.00 54.91 95 ARG A O 1
ATOM 683 N N . ALA A 1 96 ? 7.832 -2.282 -26.541 1.00 52.00 96 ALA A N 1
ATOM 684 C CA . ALA A 1 96 ? 7.042 -3.519 -26.453 1.00 52.00 96 ALA A CA 1
ATOM 685 C C . ALA A 1 96 ? 5.613 -3.319 -25.892 1.00 52.00 96 ALA A C 1
ATOM 687 O O . ALA A 1 96 ? 4.813 -4.245 -25.917 1.00 52.00 96 ALA A O 1
ATOM 688 N N . LEU A 1 97 ? 5.287 -2.118 -25.399 1.00 51.56 97 LEU A N 1
ATOM 689 C CA . LEU A 1 97 ? 3.999 -1.751 -24.785 1.00 51.56 97 LEU A CA 1
ATOM 690 C C . LEU A 1 97 ? 3.073 -0.981 -25.740 1.00 51.56 97 LEU A C 1
ATOM 692 O O . LEU A 1 97 ? 2.068 -0.422 -25.309 1.00 51.56 97 LEU A O 1
ATOM 696 N N . ALA A 1 98 ? 3.409 -0.930 -27.031 1.00 43.19 98 ALA A N 1
ATOM 697 C CA . ALA A 1 98 ? 2.749 -0.100 -28.036 1.00 43.19 98 ALA A CA 1
ATOM 698 C C . ALA A 1 98 ? 1.356 -0.594 -28.468 1.00 43.19 98 ALA A C 1
ATOM 700 O O . ALA A 1 98 ? 1.001 -0.488 -29.638 1.00 43.19 98 ALA A O 1
ATOM 701 N N . ALA A 1 99 ? 0.541 -1.096 -27.544 1.00 39.88 99 ALA A N 1
ATOM 702 C CA . ALA A 1 99 ? -0.888 -1.120 -27.800 1.00 39.88 99 ALA A CA 1
ATOM 703 C C . ALA A 1 99 ? -1.681 -0.933 -26.510 1.00 39.88 99 ALA A C 1
ATOM 705 O O . ALA A 1 99 ? -2.412 0.038 -26.382 1.00 39.88 99 ALA A O 1
ATOM 706 N N . HIS A 1 100 ? -1.561 -1.839 -25.549 1.00 42.91 100 HIS A N 1
ATOM 707 C CA . HIS A 1 100 ? -2.387 -1.830 -24.347 1.00 42.91 100 HIS A CA 1
ATOM 708 C C . HIS A 1 100 ? -1.560 -2.567 -23.291 1.00 42.91 100 HIS A C 1
ATOM 710 O O . HIS A 1 100 ? -1.016 -3.628 -23.602 1.00 42.91 100 HIS A O 1
ATOM 716 N N . GLY A 1 101 ? -1.424 -2.047 -22.066 1.00 53.25 101 GLY A N 1
ATOM 717 C CA . GLY A 1 101 ? -1.004 -2.905 -20.949 1.00 53.25 101 GLY A CA 1
ATOM 718 C C . GLY A 1 101 ? -1.871 -4.174 -20.910 1.00 53.25 101 GLY A C 1
ATOM 719 O O . GLY A 1 101 ? -2.891 -4.255 -21.604 1.00 53.25 101 GLY A O 1
ATOM 720 N N . THR A 1 102 ? -1.521 -5.189 -20.119 1.00 62.16 102 THR A N 1
ATOM 721 C CA . THR A 1 102 ? -2.535 -6.233 -19.892 1.00 62.16 102 THR A CA 1
ATOM 722 C C . THR A 1 102 ? -3.766 -5.551 -19.287 1.00 62.16 102 THR A C 1
ATOM 724 O O . THR A 1 102 ? -3.619 -4.572 -18.557 1.00 62.16 102 THR A O 1
ATOM 727 N N . THR A 1 103 ? -4.983 -6.027 -19.575 1.00 58.66 103 THR A N 1
ATOM 728 C CA . THR A 1 103 ? -6.197 -5.490 -18.922 1.00 58.66 103 THR A CA 1
ATOM 729 C C . THR A 1 103 ? -6.031 -5.431 -17.396 1.00 58.66 103 THR A C 1
ATOM 731 O O . THR A 1 103 ? -6.576 -4.547 -16.745 1.00 58.66 103 THR A O 1
ATOM 734 N N . ASP A 1 104 ? -5.200 -6.328 -16.861 1.00 67.75 104 ASP A N 1
ATOM 735 C CA . ASP A 1 104 ? -4.907 -6.496 -15.443 1.00 67.75 104 ASP A CA 1
ATOM 736 C C . ASP A 1 104 ? -3.762 -5.594 -14.912 1.00 67.75 104 ASP A C 1
ATOM 738 O O . ASP A 1 104 ? -3.664 -5.404 -13.700 1.00 67.75 104 ASP A O 1
ATOM 742 N N . MET A 1 105 ? -2.892 -5.031 -15.770 1.00 84.00 105 MET A N 1
ATOM 743 C CA . MET A 1 105 ? -1.802 -4.123 -15.374 1.00 84.00 105 MET A CA 1
ATOM 744 C C . MET A 1 105 ? -1.871 -2.800 -16.151 1.00 84.00 105 MET A C 1
ATOM 746 O O . MET A 1 105 ? -1.501 -2.745 -17.330 1.00 84.00 105 MET A O 1
ATOM 750 N N . PRO A 1 106 ? -2.300 -1.709 -15.497 1.00 82.19 106 PRO A N 1
ATOM 751 C CA . PRO A 1 106 ? -2.529 -0.451 -16.182 1.00 82.19 106 PRO A CA 1
ATOM 752 C C . PRO A 1 106 ? -1.221 0.229 -16.596 1.00 82.19 106 PRO A C 1
ATOM 754 O O . PRO A 1 106 ? -0.156 0.037 -16.002 1.00 82.19 106 PRO A O 1
ATOM 757 N N . VAL A 1 107 ? -1.322 1.098 -17.602 1.00 85.44 107 VAL A N 1
ATOM 758 C CA . VAL A 1 107 ? -0.220 1.974 -18.001 1.00 85.44 107 VAL A CA 1
ATOM 759 C C . VAL A 1 107 ? -0.175 3.160 -17.033 1.00 85.44 107 VAL A C 1
ATOM 761 O O . VAL A 1 107 ? -0.928 4.123 -17.170 1.00 85.44 107 VAL A O 1
ATOM 764 N N . TRP A 1 108 ? 0.691 3.079 -16.023 1.00 89.00 108 TRP A N 1
ATOM 765 C CA . TRP A 1 108 ? 0.710 4.024 -14.899 1.00 89.00 108 TRP A CA 1
ATOM 766 C C . TRP A 1 108 ? 1.116 5.450 -15.276 1.00 89.00 108 TRP A C 1
ATOM 768 O O . TRP A 1 108 ? 0.580 6.403 -14.719 1.00 89.00 108 TRP A O 1
ATOM 778 N N . GLY A 1 109 ? 2.030 5.625 -16.234 1.00 89.75 109 GLY A N 1
ATOM 779 C CA . GLY A 1 109 ? 2.499 6.951 -16.650 1.00 89.75 109 GLY A CA 1
ATOM 780 C C . GLY A 1 109 ? 1.375 7.926 -17.038 1.00 89.75 109 GLY A C 1
ATOM 781 O O . GLY A 1 109 ? 1.299 9.004 -16.447 1.00 89.75 109 GLY A O 1
ATOM 782 N N . PRO A 1 110 ? 0.502 7.581 -18.004 1.00 88.94 110 PRO A N 1
ATOM 783 C CA . PRO A 1 110 ? -0.680 8.374 -18.336 1.00 88.94 110 PRO A CA 1
ATOM 784 C C . PRO A 1 110 ? -1.630 8.598 -17.154 1.00 88.94 110 PRO A C 1
ATOM 786 O O . PRO A 1 110 ? -2.144 9.701 -17.016 1.00 88.94 110 PRO A O 1
ATOM 789 N N . ILE A 1 111 ? -1.824 7.600 -16.284 1.00 87.81 111 ILE A N 1
ATOM 790 C CA . ILE A 1 111 ? -2.695 7.730 -15.105 1.00 87.81 111 ILE A CA 1
ATOM 791 C C . ILE A 1 111 ? -2.151 8.790 -14.146 1.00 87.81 111 ILE A C 1
ATOM 793 O O . ILE A 1 111 ? -2.894 9.676 -13.746 1.00 87.81 111 ILE A O 1
ATOM 797 N N . PHE A 1 112 ? -0.858 8.764 -13.815 1.00 91.00 112 PHE A N 1
ATOM 798 C CA . PHE A 1 112 ? -0.276 9.787 -12.941 1.00 91.00 112 PHE A CA 1
ATOM 799 C C . PHE A 1 112 ? -0.346 11.183 -13.567 1.00 91.00 112 PHE A C 1
ATOM 801 O O . PHE A 1 112 ? -0.717 12.133 -12.887 1.00 91.00 112 PHE A O 1
ATOM 808 N N . ARG A 1 113 ? -0.072 11.311 -14.873 1.00 90.25 113 ARG A N 1
ATOM 809 C CA . ARG A 1 113 ? -0.179 12.596 -15.590 1.00 90.25 113 ARG A CA 1
ATOM 810 C C . ARG A 1 113 ? -1.609 13.128 -15.698 1.00 90.25 113 ARG A C 1
ATOM 812 O O . ARG A 1 113 ? -1.791 14.328 -15.850 1.00 90.25 113 ARG A O 1
ATOM 819 N N . ALA A 1 114 ? -2.620 12.264 -15.619 1.00 88.56 114 ALA A N 1
ATOM 820 C CA . ALA A 1 114 ? -4.017 12.693 -15.637 1.00 88.56 114 ALA A CA 1
ATOM 821 C C . ALA A 1 114 ? -4.427 13.441 -14.357 1.00 88.56 114 ALA A C 1
ATOM 823 O O . ALA A 1 114 ? -5.412 14.174 -14.375 1.00 88.56 114 ALA A O 1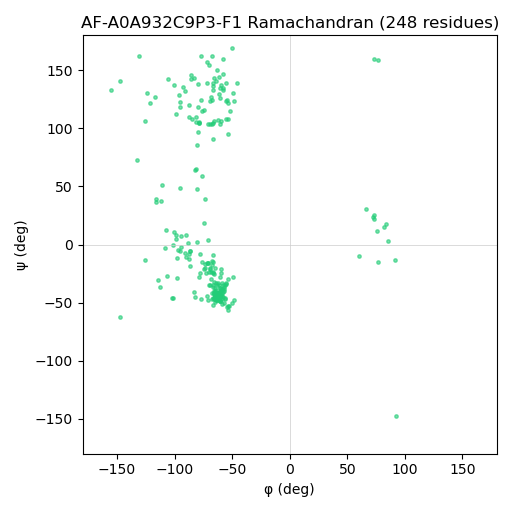
ATOM 824 N N . PHE A 1 115 ? -3.685 13.261 -13.260 1.00 84.81 115 PHE A N 1
ATOM 825 C CA . PHE A 1 115 ? -4.039 13.829 -11.960 1.00 84.81 115 PHE A CA 1
ATOM 826 C C . PHE A 1 115 ? -2.920 14.683 -11.329 1.00 84.81 115 PHE A C 1
ATOM 828 O O . PHE A 1 115 ? -3.181 15.416 -10.379 1.00 84.81 115 PHE A O 1
ATOM 835 N N . GLU A 1 116 ? -1.686 14.627 -11.839 1.00 88.44 116 GLU A N 1
ATOM 836 C CA . GLU A 1 116 ? -0.522 15.368 -11.331 1.00 88.44 116 GLU A CA 1
ATOM 837 C C . GLU A 1 116 ? 0.230 16.094 -12.452 1.00 88.44 116 GLU A C 1
ATOM 839 O O . GLU A 1 116 ? 0.133 15.732 -13.623 1.00 88.44 116 GLU A O 1
ATOM 844 N N . SER A 1 117 ? 1.064 17.080 -12.097 1.00 92.25 117 SER A N 1
ATOM 845 C CA . SER A 1 117 ? 1.963 17.710 -13.069 1.00 92.25 117 SER A CA 1
ATOM 846 C C . SER A 1 117 ? 2.975 16.710 -13.639 1.00 92.25 117 SER A C 1
ATOM 848 O O . SER A 1 117 ? 3.444 15.806 -12.944 1.00 92.25 117 SER A O 1
ATOM 850 N N . ASP A 1 118 ? 3.407 16.921 -14.884 1.00 92.25 118 ASP A N 1
ATOM 851 C CA . ASP A 1 118 ? 4.404 16.064 -15.541 1.00 92.25 118 ASP A CA 1
ATOM 852 C C . ASP A 1 118 ? 5.712 15.930 -14.750 1.00 92.25 118 ASP A C 1
ATOM 854 O O . ASP A 1 118 ? 6.371 14.889 -14.782 1.00 92.25 118 ASP A O 1
ATOM 858 N N . ALA A 1 119 ? 6.124 16.984 -14.041 1.00 94.00 119 ALA A N 1
ATOM 859 C CA . ALA A 1 119 ? 7.292 16.936 -13.168 1.00 94.00 119 ALA A CA 1
ATOM 860 C C . ALA A 1 119 ? 7.068 15.982 -11.987 1.00 94.00 119 ALA A C 1
ATOM 862 O O . ALA A 1 119 ? 7.910 15.125 -11.721 1.00 94.00 119 ALA A O 1
ATOM 863 N N . ARG A 1 120 ? 5.907 16.079 -11.334 1.00 93.88 120 ARG A N 1
ATOM 864 C CA . ARG A 1 120 ? 5.545 15.244 -10.188 1.00 93.88 120 ARG A CA 1
ATOM 865 C C . ARG A 1 120 ? 5.343 13.781 -10.587 1.00 93.88 120 ARG A C 1
ATOM 867 O O . ARG A 1 120 ? 5.882 12.898 -9.926 1.00 93.88 120 ARG A O 1
ATOM 874 N N . ALA A 1 121 ? 4.690 13.524 -11.720 1.00 93.31 121 ALA A N 1
ATOM 875 C CA . ALA A 1 121 ? 4.528 12.175 -12.259 1.00 93.31 121 ALA A CA 1
ATOM 876 C C . ALA A 1 121 ? 5.885 11.515 -12.585 1.00 93.31 121 ALA A C 1
ATOM 878 O O . ALA A 1 121 ? 6.100 10.342 -12.273 1.00 93.31 121 ALA A O 1
ATOM 879 N N . ARG A 1 122 ? 6.839 12.259 -13.171 1.00 94.38 122 ARG A N 1
ATOM 880 C CA . ARG A 1 122 ? 8.205 11.757 -13.430 1.00 94.38 122 ARG A CA 1
ATOM 881 C C . ARG A 1 122 ? 8.970 11.446 -12.146 1.00 94.38 122 ARG A C 1
ATOM 883 O O . ARG A 1 122 ? 9.668 10.431 -12.094 1.00 94.38 122 ARG A O 1
ATOM 890 N N . GLU A 1 123 ? 8.833 12.288 -11.129 1.00 96.00 123 GLU A N 1
ATOM 891 C CA . GLU A 1 123 ? 9.442 12.071 -9.815 1.00 96.00 123 GLU A CA 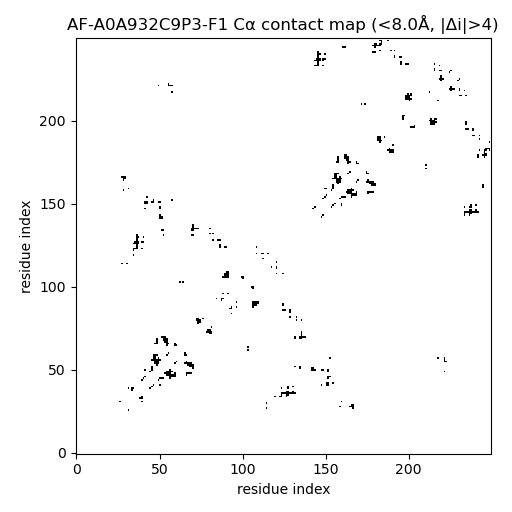1
ATOM 892 C C . GLU A 1 123 ? 8.860 10.822 -9.138 1.00 96.00 123 GLU A C 1
ATOM 894 O O . GLU A 1 123 ? 9.600 9.926 -8.736 1.00 96.00 123 GLU A O 1
ATOM 899 N N . ARG A 1 124 ? 7.528 10.682 -9.127 1.00 95.38 124 ARG A N 1
ATOM 900 C CA . ARG A 1 124 ? 6.831 9.499 -8.603 1.00 95.38 124 ARG A CA 1
ATOM 901 C C . ARG A 1 124 ? 7.296 8.207 -9.272 1.00 95.38 124 ARG A C 1
ATOM 903 O O . ARG A 1 124 ? 7.605 7.239 -8.581 1.00 95.38 124 ARG A O 1
ATOM 910 N N . ILE A 1 125 ? 7.388 8.190 -10.605 1.00 95.38 125 ILE A N 1
ATOM 911 C CA . ILE A 1 125 ? 7.886 7.024 -11.354 1.00 95.38 125 ILE A CA 1
ATOM 912 C C . ILE A 1 125 ? 9.348 6.738 -10.995 1.00 95.38 125 ILE A C 1
ATOM 914 O O . ILE A 1 125 ? 9.708 5.581 -10.799 1.00 95.38 125 ILE A O 1
ATOM 918 N N . THR A 1 126 ? 10.189 7.769 -10.874 1.00 97.00 126 THR A N 1
ATOM 919 C CA . THR A 1 126 ? 11.595 7.610 -10.468 1.00 97.00 126 THR A CA 1
ATOM 920 C C . THR A 1 126 ? 11.705 6.946 -9.102 1.00 97.00 126 THR A C 1
ATOM 922 O O . THR A 1 126 ? 12.385 5.928 -8.972 1.00 97.00 126 THR A O 1
ATOM 925 N N . ASN A 1 127 ? 10.983 7.464 -8.112 1.00 96.50 127 ASN A N 1
ATOM 926 C CA . ASN A 1 127 ? 11.014 6.931 -6.758 1.00 96.50 127 ASN A CA 1
ATOM 927 C C . ASN A 1 127 ? 10.419 5.522 -6.687 1.00 96.50 127 ASN A C 1
ATOM 929 O O . ASN A 1 127 ? 10.958 4.672 -5.980 1.00 96.50 127 ASN A O 1
ATOM 933 N N . LEU A 1 128 ? 9.370 5.230 -7.463 1.00 95.81 128 LEU A N 1
ATOM 934 C CA . LEU A 1 128 ? 8.819 3.881 -7.580 1.00 95.81 128 LEU A CA 1
ATOM 935 C C . LEU A 1 128 ? 9.853 2.889 -8.131 1.00 95.81 128 LEU A C 1
ATOM 937 O O . LEU A 1 128 ? 10.009 1.803 -7.582 1.00 95.81 128 LEU A O 1
ATOM 941 N N . VAL A 1 129 ? 10.598 3.263 -9.175 1.00 96.44 129 VAL A N 1
ATOM 942 C CA . VAL A 1 129 ? 11.654 2.415 -9.751 1.00 96.44 129 VAL A CA 1
ATOM 943 C C . VAL A 1 129 ? 12.792 2.192 -8.751 1.00 96.44 129 VAL A C 1
ATOM 945 O O . VAL A 1 129 ? 13.235 1.056 -8.603 1.00 96.44 129 VAL A O 1
ATOM 948 N N . ILE A 1 130 ? 13.219 3.232 -8.024 1.00 95.19 130 ILE A N 1
ATOM 949 C CA . ILE A 1 130 ? 14.218 3.118 -6.944 1.00 95.19 130 ILE A CA 1
ATOM 950 C C . ILE A 1 130 ? 13.735 2.147 -5.859 1.00 95.19 130 ILE A C 1
ATOM 952 O O . ILE A 1 130 ? 14.496 1.312 -5.372 1.00 95.19 130 ILE A O 1
ATOM 956 N N . TYR A 1 131 ? 12.457 2.218 -5.491 1.00 94.38 131 TYR A N 1
ATOM 957 C CA . TYR A 1 131 ? 11.883 1.290 -4.528 1.00 94.38 131 TYR A CA 1
ATOM 958 C C . TYR A 1 131 ? 11.859 -0.152 -5.048 1.00 94.38 131 TYR A C 1
ATOM 960 O O . TYR A 1 131 ? 12.301 -1.058 -4.341 1.00 94.38 131 TYR A O 1
ATOM 968 N N . ILE A 1 132 ? 11.409 -0.374 -6.285 1.00 94.94 132 ILE A N 1
ATOM 969 C CA . ILE A 1 132 ? 11.423 -1.705 -6.906 1.00 94.94 132 ILE A CA 1
ATOM 970 C C . ILE A 1 132 ? 12.858 -2.256 -6.958 1.00 94.94 132 ILE A C 1
ATOM 972 O O . ILE A 1 132 ? 13.077 -3.434 -6.697 1.00 94.94 132 ILE A O 1
ATOM 976 N N . GLU A 1 133 ? 13.853 -1.419 -7.232 1.00 94.56 133 GLU A N 1
ATOM 977 C CA . GLU A 1 133 ? 15.264 -1.807 -7.182 1.00 94.56 133 GLU A CA 1
ATOM 978 C C . GLU A 1 133 ? 15.724 -2.206 -5.770 1.00 94.56 133 GLU A C 1
ATOM 980 O O . GLU A 1 133 ? 16.450 -3.183 -5.594 1.00 94.56 133 GLU A O 1
ATOM 985 N N . SER A 1 134 ? 15.266 -1.495 -4.740 1.00 92.19 134 SER A N 1
ATOM 986 C CA . SER A 1 134 ? 15.621 -1.810 -3.350 1.00 92.19 134 SER A CA 1
ATOM 987 C C . SER A 1 134 ? 15.086 -3.161 -2.860 1.00 92.19 134 SER A C 1
ATOM 989 O O . SER A 1 134 ? 15.686 -3.765 -1.974 1.00 92.19 134 SER A O 1
ATOM 991 N N . ILE A 1 135 ? 13.997 -3.671 -3.449 1.00 91.06 135 ILE A N 1
ATOM 992 C CA . ILE A 1 135 ? 13.400 -4.967 -3.078 1.00 91.06 135 ILE A CA 1
ATOM 993 C C . ILE A 1 135 ? 13.978 -6.149 -3.876 1.00 91.06 135 ILE A C 1
ATOM 995 O O . ILE A 1 135 ? 13.463 -7.260 -3.782 1.00 91.06 135 ILE A O 1
ATOM 999 N N . GLN A 1 136 ? 15.036 -5.937 -4.671 1.00 90.38 136 GLN A N 1
ATOM 1000 C CA . GLN A 1 136 ? 15.698 -7.013 -5.427 1.00 90.38 136 GLN A CA 1
ATOM 1001 C C . GLN A 1 136 ? 16.548 -7.942 -4.549 1.00 90.38 136 GLN A C 1
ATOM 1003 O O . GLN A 1 136 ? 16.879 -9.056 -4.954 1.00 90.38 136 GLN A O 1
ATOM 1008 N N . ALA A 1 137 ? 16.936 -7.487 -3.355 1.00 75.75 137 ALA A N 1
ATOM 1009 C CA . ALA A 1 137 ? 17.651 -8.307 -2.389 1.00 75.75 137 ALA A CA 1
ATOM 1010 C C . ALA A 1 137 ? 16.656 -9.105 -1.526 1.00 75.75 137 ALA A C 1
ATOM 1012 O O . ALA A 1 137 ? 15.615 -8.561 -1.139 1.00 75.75 137 ALA A O 1
ATOM 1013 N N . PRO A 1 138 ? 16.959 -10.368 -1.169 1.00 61.47 138 PRO A N 1
ATOM 1014 C CA . PRO A 1 138 ? 16.132 -11.129 -0.243 1.00 61.47 138 PRO A CA 1
ATOM 1015 C C . PRO A 1 138 ? 16.094 -10.405 1.105 1.00 61.47 138 PRO A C 1
ATOM 1017 O O . PRO A 1 138 ? 17.053 -10.424 1.872 1.00 61.47 138 PRO A O 1
ATOM 1020 N N . THR A 1 139 ? 14.978 -9.737 1.390 1.00 56.12 139 THR A N 1
ATOM 1021 C CA . THR A 1 139 ? 14.729 -9.190 2.723 1.00 56.12 139 THR A CA 1
ATOM 1022 C C . THR A 1 139 ? 14.318 -10.356 3.615 1.00 56.12 139 THR A C 1
ATOM 1024 O O . THR A 1 139 ? 13.379 -11.084 3.291 1.00 56.12 139 THR A O 1
ATOM 1027 N N . THR A 1 140 ? 15.022 -10.551 4.729 1.00 49.66 140 THR A N 1
ATOM 1028 C CA . THR A 1 140 ? 14.809 -11.654 5.684 1.00 49.66 140 THR A CA 1
ATOM 1029 C C . THR A 1 140 ? 13.525 -11.532 6.511 1.00 49.66 140 THR A C 1
ATOM 1031 O O . THR A 1 140 ? 13.259 -12.388 7.347 1.00 49.66 140 THR A O 1
ATOM 1034 N N . ALA A 1 141 ? 12.687 -10.524 6.259 1.00 51.81 141 ALA A N 1
ATOM 1035 C CA . ALA A 1 141 ? 11.349 -10.433 6.826 1.00 51.81 141 ALA A CA 1
ATOM 1036 C C . ALA A 1 141 ? 10.391 -9.736 5.845 1.00 51.81 141 ALA A C 1
ATOM 1038 O O . ALA A 1 141 ? 10.780 -8.750 5.210 1.00 51.81 141 ALA A O 1
ATOM 1039 N N . PRO A 1 142 ? 9.133 -10.196 5.718 1.00 56.03 142 PRO A N 1
ATOM 1040 C CA . PRO A 1 142 ? 8.055 -9.346 5.233 1.00 56.03 142 PRO A CA 1
ATOM 1041 C C . PRO A 1 142 ? 8.017 -8.076 6.095 1.00 56.03 142 PRO A C 1
ATOM 1043 O O . PRO A 1 142 ? 7.877 -8.155 7.314 1.00 56.03 142 PRO A O 1
ATOM 1046 N N . ASP A 1 143 ? 8.158 -6.901 5.486 1.00 64.44 143 ASP A N 1
ATOM 1047 C CA . ASP A 1 143 ? 7.987 -5.608 6.164 1.00 64.44 143 ASP A CA 1
ATOM 1048 C C . ASP A 1 143 ? 6.479 -5.333 6.354 1.00 64.44 143 ASP A C 1
ATOM 1050 O O . ASP A 1 143 ? 5.916 -4.371 5.837 1.00 64.44 143 ASP A O 1
ATOM 1054 N N . ASP A 1 144 ? 5.798 -6.237 7.064 1.00 70.00 144 ASP A N 1
ATOM 1055 C CA . ASP A 1 144 ? 4.353 -6.236 7.335 1.00 70.00 144 ASP A CA 1
ATOM 1056 C C . ASP A 1 144 ? 4.016 -5.273 8.492 1.00 70.00 144 ASP A C 1
ATOM 1058 O O . ASP A 1 144 ? 3.307 -5.595 9.448 1.00 70.00 144 ASP A O 1
ATOM 1062 N N . THR A 1 145 ? 4.553 -4.053 8.430 1.00 84.19 145 THR A N 1
ATOM 1063 C CA . THR A 1 145 ? 4.181 -2.988 9.365 1.00 84.19 145 THR A CA 1
ATOM 1064 C C . THR A 1 145 ? 2.692 -2.664 9.237 1.00 84.19 145 THR A C 1
ATOM 1066 O O . THR A 1 145 ? 2.121 -2.667 8.147 1.00 84.19 145 THR A O 1
ATOM 1069 N N . GLY A 1 146 ? 2.041 -2.341 10.358 1.00 87.94 146 GLY A N 1
ATOM 1070 C CA . GLY A 1 146 ? 0.597 -2.085 10.381 1.00 87.94 146 GLY A CA 1
ATOM 1071 C C . GLY A 1 146 ? 0.143 -0.981 9.428 1.00 87.94 146 GLY A C 1
ATOM 1072 O O . GLY A 1 146 ? -0.896 -1.112 8.790 1.00 87.94 146 GLY A O 1
ATOM 1073 N N . SER A 1 147 ? 0.953 0.071 9.277 1.00 87.00 147 SER A N 1
ATOM 1074 C CA . SER A 1 147 ? 0.693 1.168 8.339 1.00 87.00 147 SER A CA 1
ATOM 1075 C C . SER A 1 147 ? 0.731 0.710 6.882 1.00 87.00 147 SER A C 1
ATOM 1077 O O . SER A 1 147 ? -0.086 1.148 6.075 1.00 87.00 147 SER A O 1
ATOM 1079 N N . ARG A 1 148 ? 1.637 -0.209 6.541 1.00 84.12 148 ARG A N 1
ATOM 1080 C CA . ARG A 1 148 ? 1.730 -0.785 5.200 1.00 84.12 148 ARG A CA 1
ATOM 1081 C C . ARG A 1 148 ? 0.574 -1.711 4.894 1.00 84.12 148 ARG A C 1
ATOM 1083 O O . ARG A 1 148 ? -0.030 -1.599 3.829 1.00 84.12 148 ARG A O 1
ATOM 1090 N N . LEU A 1 149 ? 0.270 -2.613 5.824 1.00 88.25 149 LEU A N 1
ATOM 1091 C CA . LEU A 1 149 ? -0.883 -3.495 5.697 1.00 88.25 149 LEU A CA 1
ATOM 1092 C C . LEU A 1 149 ? -2.150 -2.648 5.516 1.00 88.25 149 LEU A C 1
ATOM 1094 O O . LEU A 1 149 ? -2.911 -2.859 4.580 1.00 88.25 149 LEU A O 1
ATOM 1098 N N . PHE A 1 150 ? -2.322 -1.601 6.320 1.00 91.06 150 PHE A N 1
ATOM 1099 C CA . PHE A 1 150 ? -3.447 -0.689 6.167 1.00 91.06 150 PHE A CA 1
ATOM 1100 C C . PHE A 1 150 ? -3.495 -0.016 4.784 1.00 91.06 150 PHE A C 1
ATOM 1102 O O . PHE A 1 150 ? -4.545 -0.012 4.144 1.00 91.06 150 PHE A O 1
ATOM 1109 N N . ARG A 1 151 ? -2.372 0.513 4.279 1.00 87.25 151 ARG A N 1
ATOM 1110 C CA . ARG A 1 151 ? -2.321 1.111 2.932 1.00 87.25 151 ARG A CA 1
ATOM 1111 C C . ARG A 1 151 ? -2.668 0.115 1.827 1.00 87.25 151 ARG A C 1
ATOM 1113 O O . ARG A 1 151 ? -3.413 0.465 0.922 1.00 87.25 151 ARG A O 1
ATOM 1120 N N . THR A 1 152 ? -2.168 -1.111 1.936 1.00 85.38 152 THR A N 1
ATOM 1121 C CA . THR A 1 152 ? -2.344 -2.156 0.917 1.00 85.38 152 THR A CA 1
ATOM 1122 C C . THR A 1 152 ? -3.775 -2.692 0.891 1.00 85.38 152 THR A C 1
ATOM 1124 O O . THR A 1 152 ? -4.346 -2.893 -0.176 1.00 85.38 152 THR A O 1
ATOM 1127 N N . TYR A 1 153 ? -4.351 -2.945 2.068 1.00 88.56 153 TYR A N 1
ATOM 1128 C CA . TYR A 1 153 ? -5.596 -3.703 2.195 1.00 88.56 153 TYR A CA 1
ATOM 1129 C C . TYR A 1 153 ? -6.806 -2.823 2.539 1.00 88.56 153 TYR A C 1
ATOM 1131 O O . TYR A 1 153 ? -7.930 -3.169 2.199 1.00 88.56 153 TYR A O 1
ATOM 1139 N N . CYS A 1 154 ? -6.616 -1.677 3.197 1.00 92.38 154 CYS A N 1
ATOM 1140 C CA . CYS A 1 154 ? -7.723 -0.901 3.771 1.00 92.38 154 CYS A CA 1
ATOM 1141 C C . CYS A 1 154 ? -7.922 0.475 3.118 1.00 92.38 154 CYS A C 1
ATOM 1143 O O . CYS A 1 154 ? -9.047 0.977 3.085 1.00 92.38 154 CYS A O 1
ATOM 1145 N N . ALA A 1 155 ? -6.858 1.106 2.614 1.00 90.56 155 ALA A N 1
ATOM 1146 C CA . ALA A 1 155 ? -6.897 2.509 2.195 1.00 90.56 155 ALA A CA 1
ATOM 1147 C C . ALA A 1 155 ? -7.738 2.782 0.936 1.00 90.56 155 ALA A C 1
ATOM 1149 O O . ALA A 1 155 ? -8.199 3.909 0.764 1.00 90.56 155 ALA A O 1
ATOM 1150 N N . SER A 1 156 ? -7.998 1.781 0.091 1.00 86.25 156 SER A N 1
ATOM 1151 C CA . SER A 1 156 ? -8.891 1.929 -1.070 1.00 86.25 156 SER A CA 1
ATOM 1152 C C . SER A 1 156 ? -10.307 2.357 -0.666 1.00 86.25 156 SER A C 1
ATOM 1154 O O . SER A 1 156 ? -10.936 3.144 -1.370 1.00 86.25 156 SER A O 1
ATOM 1156 N N . CYS A 1 157 ? -10.776 1.911 0.503 1.00 91.69 157 CYS A N 1
ATOM 1157 C CA . CYS A 1 157 ? -12.065 2.303 1.070 1.00 91.69 157 CYS A CA 1
ATOM 1158 C C . CYS A 1 157 ? -11.896 3.350 2.182 1.00 91.69 157 CYS A C 1
ATOM 1160 O O . CYS A 1 157 ? -12.583 4.366 2.200 1.00 91.69 157 CYS A O 1
ATOM 1162 N N . HIS A 1 158 ? -10.956 3.147 3.106 1.00 93.62 158 HIS A N 1
ATOM 1163 C CA . HIS A 1 158 ? -10.819 4.001 4.292 1.00 93.62 158 HIS A CA 1
ATOM 1164 C C . HIS A 1 158 ? -9.948 5.250 4.088 1.00 93.62 158 HIS A C 1
ATOM 1166 O O . HIS A 1 158 ? -9.852 6.078 4.996 1.00 93.62 158 HIS A O 1
ATOM 1172 N N . GLY A 1 159 ? -9.315 5.401 2.924 1.00 88.50 159 GLY A N 1
ATOM 1173 C CA . GLY A 1 159 ? -8.337 6.452 2.650 1.00 88.50 159 GLY A CA 1
ATOM 1174 C C . GLY A 1 159 ? -7.004 6.193 3.351 1.00 88.50 159 GLY A C 1
ATOM 1175 O O . GLY A 1 159 ? -6.925 5.462 4.336 1.00 88.50 159 GLY A O 1
ATOM 1176 N N . THR A 1 160 ? -5.926 6.816 2.876 1.00 86.88 160 THR A N 1
ATOM 1177 C CA . THR A 1 160 ? -4.572 6.622 3.439 1.00 86.88 160 THR A CA 1
ATOM 1178 C C . THR A 1 160 ? -4.401 7.176 4.853 1.00 86.88 160 THR A C 1
ATOM 1180 O O . THR A 1 160 ? -3.474 6.783 5.556 1.00 86.88 160 THR A O 1
ATOM 1183 N N . THR A 1 161 ? -5.307 8.057 5.282 1.00 88.00 161 THR A N 1
ATOM 1184 C CA . THR A 1 161 ? -5.355 8.623 6.640 1.00 88.00 161 THR A CA 1
ATOM 1185 C C . THR A 1 161 ? -6.343 7.904 7.560 1.00 88.00 161 THR A C 1
ATOM 1187 O O . THR A 1 161 ? -6.423 8.234 8.738 1.00 88.00 161 THR A O 1
ATOM 1190 N N . GLY A 1 162 ? -7.108 6.935 7.044 1.00 92.44 162 GLY A N 1
ATOM 1191 C CA . GLY A 1 162 ? -8.132 6.222 7.806 1.00 92.44 162 GLY A CA 1
ATOM 1192 C C . GLY A 1 162 ? -9.424 6.998 8.051 1.00 92.44 162 GLY A C 1
ATOM 1193 O O . GLY A 1 162 ? -10.250 6.542 8.833 1.00 92.44 162 GLY A O 1
ATOM 1194 N N . ARG A 1 163 ? -9.641 8.134 7.382 1.00 94.38 163 ARG A N 1
ATOM 1195 C CA . ARG A 1 163 ? -10.817 8.997 7.589 1.00 94.38 163 ARG A CA 1
ATOM 1196 C C . ARG A 1 163 ? -12.098 8.541 6.888 1.00 94.38 163 ARG A C 1
ATOM 1198 O O . ARG A 1 163 ? -13.115 9.217 6.987 1.00 94.38 163 ARG A O 1
ATOM 1205 N N . GLY A 1 164 ? -12.068 7.408 6.194 1.00 92.00 164 GLY A N 1
ATOM 1206 C CA . GLY A 1 164 ? -13.232 6.887 5.476 1.00 92.00 164 GLY A CA 1
ATOM 1207 C C . GLY A 1 164 ? -13.453 7.523 4.102 1.00 92.00 164 GLY A C 1
ATOM 1208 O O . GLY A 1 164 ? -14.524 7.388 3.527 1.00 92.00 164 GLY A O 1
ATOM 1209 N N . ASN A 1 165 ? -12.445 8.220 3.576 1.00 89.81 165 ASN A N 1
ATOM 1210 C CA . ASN A 1 165 ? -12.496 8.968 2.320 1.00 89.81 165 ASN A CA 1
ATOM 1211 C C . ASN A 1 165 ? -11.616 8.335 1.229 1.00 89.81 165 ASN A C 1
ATOM 1213 O O . ASN A 1 165 ? -10.934 9.038 0.484 1.00 89.81 165 ASN A O 1
ATOM 1217 N N . GLY A 1 166 ? -11.565 7.001 1.178 1.00 86.44 166 GLY A N 1
ATOM 1218 C CA . GLY A 1 166 ? -10.846 6.293 0.122 1.00 86.44 166 GLY A CA 1
ATOM 1219 C C . GLY A 1 166 ? -11.506 6.474 -1.249 1.00 86.44 166 GLY A C 1
ATOM 1220 O O . GLY A 1 166 ? -12.682 6.823 -1.324 1.00 86.44 166 GLY A O 1
ATOM 1221 N N . PRO A 1 167 ? -10.786 6.205 -2.348 1.00 81.56 167 PRO A N 1
ATOM 1222 C CA . PRO A 1 167 ? -11.306 6.369 -3.710 1.00 81.56 167 PRO A CA 1
ATOM 1223 C C . PRO A 1 167 ? -12.544 5.530 -4.020 1.00 81.56 167 PRO A C 1
ATOM 1225 O O . PRO A 1 167 ? -13.321 5.904 -4.891 1.00 81.56 167 PRO A O 1
ATOM 1228 N N . LEU A 1 168 ? -12.748 4.426 -3.301 1.00 85.38 168 LEU A N 1
ATOM 1229 C CA . LEU A 1 168 ? -13.941 3.597 -3.438 1.00 85.38 168 LEU A CA 1
ATOM 1230 C C . LEU A 1 168 ? -15.066 4.003 -2.476 1.00 85.38 168 LEU A C 1
ATOM 1232 O O . LEU A 1 168 ? -16.163 3.475 -2.594 1.00 85.38 168 LEU A O 1
ATOM 1236 N N . ALA A 1 169 ? -14.835 4.925 -1.533 1.00 87.00 169 ALA A N 1
ATOM 1237 C CA . ALA A 1 169 ? -15.775 5.227 -0.449 1.00 87.00 169 ALA A CA 1
ATOM 1238 C C . ALA A 1 169 ? -17.164 5.661 -0.945 1.00 87.00 169 ALA A C 1
ATOM 1240 O O . ALA A 1 169 ? -18.168 5.226 -0.389 1.00 87.00 169 ALA A O 1
ATOM 1241 N N . GLU A 1 170 ? -17.225 6.477 -2.000 1.00 87.12 170 GLU A N 1
ATOM 1242 C CA . GLU A 1 170 ? -18.484 6.973 -2.579 1.00 87.12 170 GLU A CA 1
ATOM 1243 C C . GLU A 1 170 ? -19.226 5.922 -3.418 1.00 87.12 170 GLU A C 1
ATOM 1245 O O . GLU A 1 170 ? -20.403 6.090 -3.726 1.00 87.12 170 GLU A O 1
ATOM 1250 N N . GLN A 1 171 ? -18.551 4.833 -3.790 1.00 85.75 171 GLN A N 1
ATOM 1251 C CA . GLN A 1 171 ? -19.128 3.743 -4.582 1.00 85.75 171 GLN A CA 1
ATOM 1252 C C . GLN A 1 171 ? -19.759 2.652 -3.707 1.00 85.75 171 GLN A C 1
ATOM 1254 O O . GLN A 1 171 ? -20.436 1.761 -4.221 1.00 85.75 171 GLN A O 1
ATOM 1259 N N . LEU A 1 172 ? -19.528 2.705 -2.393 1.00 84.12 172 LEU A N 1
ATOM 1260 C CA . LEU A 1 172 ? -20.051 1.749 -1.426 1.00 84.12 172 LEU A CA 1
ATOM 1261 C C . LEU A 1 172 ? -21.457 2.145 -0.977 1.00 84.12 172 LEU A C 1
ATOM 1263 O O . LEU A 1 172 ? -21.779 3.322 -0.817 1.00 84.12 172 LEU A O 1
ATOM 1267 N N . ARG A 1 173 ? -22.299 1.144 -0.710 1.00 87.56 173 ARG A N 1
ATOM 1268 C CA . ARG A 1 173 ? -23.641 1.344 -0.149 1.00 87.56 173 ARG A CA 1
ATOM 1269 C C . ARG A 1 173 ? -23.570 1.951 1.242 1.00 87.56 173 ARG A C 1
ATOM 1271 O O . ARG A 1 173 ? -24.466 2.703 1.625 1.00 87.56 173 ARG A O 1
ATOM 1278 N N . ARG A 1 174 ? -22.532 1.620 2.015 1.00 86.88 174 ARG A N 1
ATOM 1279 C CA . ARG A 1 174 ? -22.258 2.247 3.309 1.00 86.88 174 ARG A CA 1
ATOM 1280 C C . ARG A 1 174 ? -20.880 2.880 3.288 1.00 86.88 174 ARG A C 1
ATOM 1282 O O . ARG A 1 174 ? -19.872 2.201 3.115 1.00 86.88 174 ARG A O 1
ATOM 1289 N N . MET A 1 175 ? -20.847 4.185 3.545 1.00 87.06 175 MET A N 1
ATOM 1290 C CA . MET A 1 175 ? -19.588 4.908 3.654 1.00 87.06 175 MET A CA 1
ATOM 1291 C C . MET A 1 175 ? -18.702 4.292 4.747 1.00 87.06 175 MET A C 1
ATOM 1293 O O . MET A 1 175 ? -19.177 4.059 5.869 1.00 87.06 175 MET A O 1
ATOM 1297 N N . PRO A 1 176 ? -17.413 4.058 4.456 1.00 92.19 176 PRO A N 1
ATOM 1298 C CA . PRO A 1 176 ? -16.453 3.640 5.461 1.00 92.19 176 PRO A CA 1
ATOM 1299 C C . PRO A 1 176 ? -16.379 4.671 6.601 1.00 92.19 176 PRO A C 1
ATOM 1301 O O . PRO A 1 176 ? -16.324 5.873 6.340 1.00 92.19 176 PRO A O 1
ATOM 1304 N N . PRO A 1 177 ? -16.383 4.246 7.877 1.00 93.00 177 PRO A N 1
ATOM 1305 C CA . PRO A 1 177 ? -16.296 5.177 8.992 1.00 93.00 177 PRO A CA 1
ATOM 1306 C C . PRO A 1 177 ? -14.910 5.823 9.081 1.00 93.00 177 PRO A C 1
ATOM 1308 O O . PRO A 1 177 ? -13.903 5.213 8.710 1.00 93.00 177 PRO A O 1
ATOM 1311 N N . ASP A 1 178 ? -14.865 7.016 9.679 1.00 95.56 178 ASP A N 1
ATOM 1312 C CA . ASP A 1 178 ? -13.621 7.627 10.145 1.00 95.56 178 ASP A CA 1
ATOM 1313 C C . ASP A 1 178 ? -13.032 6.799 11.298 1.00 95.56 178 ASP A C 1
ATOM 1315 O O . ASP A 1 178 ? -13.524 6.813 12.434 1.00 95.56 178 ASP A O 1
ATOM 1319 N N . LEU A 1 179 ? -11.977 6.052 10.975 1.00 96.50 179 LEU A N 1
ATOM 1320 C CA . LEU A 1 179 ? -11.274 5.156 11.882 1.00 96.50 179 LEU A CA 1
ATOM 1321 C C . LEU A 1 179 ? -10.451 5.917 12.922 1.00 96.50 179 LEU A C 1
ATOM 1323 O O . LEU A 1 179 ? -10.078 5.321 13.927 1.00 96.50 179 LEU A O 1
ATOM 1327 N N . THR A 1 180 ? -10.180 7.212 12.725 1.00 96.88 180 THR A N 1
ATOM 1328 C CA . THR A 1 180 ? -9.365 8.038 13.638 1.00 96.88 180 THR A CA 1
ATOM 1329 C C . THR A 1 180 ? -10.126 8.480 14.895 1.00 96.88 180 THR A C 1
ATOM 1331 O O . THR A 1 180 ? -9.534 9.013 15.834 1.00 96.88 180 THR A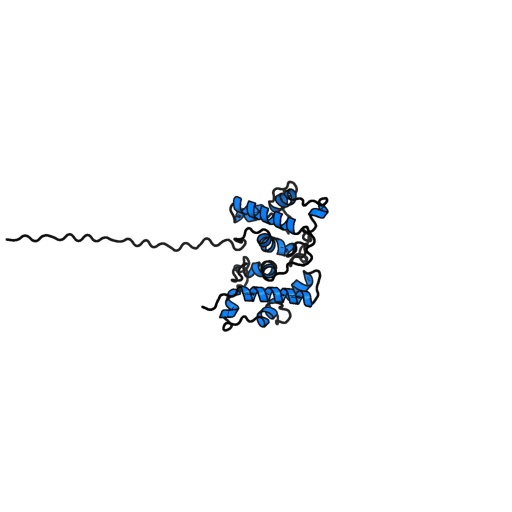 O 1
ATOM 1334 N N . GLN A 1 181 ? -11.440 8.231 14.940 1.00 96.19 181 GLN A N 1
ATOM 1335 C CA . GLN A 1 181 ? -12.345 8.698 15.997 1.00 96.19 181 GLN A CA 1
ATOM 1336 C C . GLN A 1 181 ? -12.694 7.625 17.037 1.00 96.19 181 GLN A C 1
ATOM 1338 O O . GLN A 1 181 ? -13.478 7.891 17.951 1.00 96.19 181 GLN A O 1
ATOM 1343 N N . PHE A 1 182 ? -12.184 6.398 16.913 1.00 95.12 182 PHE A N 1
ATOM 1344 C CA . PHE A 1 182 ? -12.596 5.274 17.761 1.00 95.12 182 PHE A CA 1
ATOM 1345 C C . PHE A 1 182 ? -12.310 5.506 19.243 1.00 95.12 182 PHE A C 1
ATOM 1347 O O . PHE A 1 182 ? -13.181 5.232 20.064 1.00 95.12 182 PHE A O 1
ATOM 1354 N N . THR A 1 183 ? -11.153 6.070 19.589 1.00 95.62 183 THR A N 1
ATOM 1355 C CA . THR A 1 183 ? -10.817 6.420 20.977 1.00 95.62 183 THR A CA 1
ATOM 1356 C C . THR A 1 183 ? -11.813 7.422 21.553 1.00 95.62 183 THR A C 1
ATOM 1358 O O . THR A 1 183 ? -12.370 7.190 22.624 1.00 95.62 183 THR A O 1
ATOM 1361 N N . LYS A 1 184 ? -12.110 8.505 20.821 1.00 93.88 184 LYS A N 1
ATOM 1362 C CA . LYS A 1 184 ? -13.084 9.525 21.244 1.00 93.88 184 LYS A CA 1
ATOM 1363 C C . LYS A 1 184 ? -14.483 8.929 21.426 1.00 93.88 184 LYS A C 1
ATOM 1365 O O . LYS A 1 184 ? -15.130 9.168 22.440 1.00 93.88 184 LYS A O 1
ATOM 1370 N N . ARG A 1 185 ? -14.933 8.099 20.479 1.00 93.00 185 ARG A N 1
ATOM 1371 C CA . ARG A 1 185 ? -16.256 7.447 20.514 1.00 93.00 185 ARG A CA 1
ATOM 1372 C C . ARG A 1 185 ? -16.378 6.352 21.577 1.00 93.00 185 ARG A C 1
ATOM 1374 O O . ARG A 1 185 ? -17.493 5.957 21.898 1.00 93.00 185 ARG A O 1
ATOM 1381 N N . ASN A 1 186 ? -15.263 5.863 22.116 1.00 94.06 186 ASN A N 1
ATOM 1382 C CA . ASN A 1 186 ? -15.216 4.787 23.105 1.00 94.06 186 ASN A CA 1
ATOM 1383 C C . ASN A 1 186 ? -14.644 5.271 24.453 1.00 94.06 186 ASN A C 1
ATOM 1385 O O . ASN A 1 186 ? -13.866 4.577 25.103 1.00 94.06 186 ASN A O 1
ATOM 1389 N N . GLY A 1 187 ? -15.012 6.489 24.868 1.00 92.19 187 GLY A N 1
ATOM 1390 C CA . GLY A 1 187 ? -14.708 7.001 26.209 1.00 92.19 187 GLY A CA 1
ATOM 1391 C C . GLY A 1 187 ? -13.218 7.216 26.485 1.00 92.19 187 GLY A C 1
ATOM 1392 O O . GLY A 1 187 ? -12.775 7.044 27.615 1.00 92.19 187 GLY A O 1
ATOM 1393 N N . GLY A 1 188 ? -12.429 7.547 25.461 1.00 93.94 188 GLY A N 1
ATOM 1394 C CA . GLY A 1 188 ? -10.991 7.786 25.595 1.00 93.94 188 GLY A CA 1
ATOM 1395 C C . GLY A 1 188 ? -10.126 6.524 25.525 1.00 93.94 188 GLY A C 1
ATOM 1396 O O . GLY A 1 188 ? -8.907 6.625 25.636 1.00 93.94 188 GLY A O 1
ATOM 1397 N N . VAL A 1 189 ? -10.716 5.347 25.294 1.00 94.94 189 VAL A N 1
ATOM 1398 C CA . VAL A 1 189 ? -9.986 4.074 25.191 1.00 94.94 189 VAL A CA 1
ATOM 1399 C C . VAL A 1 189 ? -10.152 3.494 23.794 1.00 94.94 189 VAL A C 1
ATOM 1401 O O . VAL A 1 189 ? -11.273 3.301 23.332 1.00 94.94 189 VAL A O 1
ATOM 1404 N N . PHE A 1 190 ? -9.053 3.163 23.116 1.00 96.25 190 PHE A N 1
ATOM 1405 C CA . PHE A 1 190 ? -9.125 2.486 21.821 1.00 96.25 190 PHE A CA 1
ATOM 1406 C C . PHE A 1 190 ? -9.644 1.041 21.992 1.00 96.25 190 PHE A C 1
ATOM 1408 O O . PHE A 1 190 ? -9.048 0.267 22.747 1.00 96.25 190 PHE A O 1
ATOM 1415 N N . PRO A 1 191 ? -10.734 0.633 21.313 1.00 96.19 191 PRO A N 1
ATOM 1416 C CA . PRO A 1 191 ? -11.357 -0.673 21.524 1.00 96.19 191 PRO A CA 1
ATOM 1417 C C . PRO A 1 191 ? -10.645 -1.794 20.738 1.00 96.19 191 PRO A C 1
ATOM 1419 O O . PRO A 1 191 ? -11.244 -2.410 19.855 1.00 96.19 191 PRO A O 1
ATOM 1422 N N . SER A 1 192 ? -9.374 -2.073 21.060 1.00 96.06 192 SER A N 1
ATOM 1423 C CA . SER A 1 192 ? -8.489 -2.989 20.312 1.00 96.06 192 SER A CA 1
ATOM 1424 C C . SER A 1 192 ? -9.122 -4.341 19.984 1.00 96.06 192 SER A C 1
ATOM 1426 O O . SER A 1 192 ? -9.088 -4.761 18.833 1.00 96.06 192 SER A O 1
ATOM 1428 N N . GLU A 1 193 ? -9.748 -4.996 20.965 1.00 95.69 193 GLU A N 1
ATOM 1429 C CA . GLU A 1 193 ? -10.347 -6.326 20.786 1.00 95.69 193 GLU A CA 1
ATOM 1430 C C . GLU A 1 193 ? -11.530 -6.300 19.809 1.00 95.69 193 GLU A C 1
ATOM 1432 O O . GLU A 1 193 ? -11.671 -7.149 18.930 1.00 95.69 193 GLU A O 1
ATOM 1437 N N . ARG A 1 194 ? -12.380 -5.271 19.902 1.00 94.19 194 ARG A N 1
ATOM 1438 C CA . ARG A 1 194 ? -13.492 -5.103 18.961 1.00 94.19 194 ARG A CA 1
ATOM 1439 C C . ARG A 1 194 ? -12.969 -4.841 17.549 1.00 94.19 194 ARG A C 1
ATOM 1441 O O . ARG A 1 194 ? -13.507 -5.419 16.610 1.00 94.19 194 ARG A O 1
ATOM 1448 N N . VAL A 1 195 ? -11.940 -4.005 17.401 1.00 95.19 195 VAL A N 1
ATOM 1449 C CA . VAL A 1 195 ? -11.323 -3.718 16.096 1.00 95.19 195 VAL A CA 1
ATOM 1450 C C . VAL A 1 195 ? -10.673 -4.973 15.516 1.00 95.19 195 VAL A C 1
ATOM 1452 O O . VAL A 1 195 ? -10.905 -5.268 14.347 1.00 95.19 195 VAL A O 1
ATOM 1455 N N . TYR A 1 196 ? -9.944 -5.746 16.326 1.00 95.88 196 TYR A N 1
ATOM 1456 C CA . TYR A 1 196 ? -9.351 -7.021 15.919 1.00 95.88 196 TYR A CA 1
ATOM 1457 C C . TYR A 1 196 ? -10.408 -7.950 15.321 1.00 95.88 196 TYR A C 1
ATOM 1459 O O . TYR A 1 196 ? -10.266 -8.377 14.179 1.00 95.88 196 TYR A O 1
ATOM 1467 N N . ARG A 1 197 ? -11.514 -8.189 16.040 1.00 94.25 197 ARG A N 1
ATOM 1468 C CA . ARG A 1 197 ? -12.596 -9.069 15.565 1.00 94.25 197 ARG A CA 1
ATOM 1469 C C . ARG A 1 197 ? -13.269 -8.561 14.290 1.00 94.25 197 ARG A C 1
ATOM 1471 O O . ARG A 1 197 ? -13.681 -9.368 13.463 1.00 94.25 197 ARG A O 1
ATOM 1478 N N . ILE A 1 198 ? -13.376 -7.241 14.114 1.00 92.94 198 ILE A N 1
ATOM 1479 C CA . ILE A 1 198 ? -13.915 -6.630 12.889 1.00 92.94 198 ILE A CA 1
ATOM 1480 C C . ILE A 1 198 ? -12.989 -6.861 11.697 1.00 92.94 198 ILE A C 1
ATOM 1482 O O . ILE A 1 198 ? -13.473 -7.271 10.642 1.00 92.94 198 ILE A O 1
ATOM 1486 N N . VAL A 1 199 ? -11.685 -6.631 11.872 1.00 93.44 199 VAL A N 1
ATOM 1487 C CA . VAL A 1 199 ? -10.681 -6.864 10.826 1.00 93.44 199 VAL A CA 1
ATOM 1488 C C . VAL A 1 199 ? -10.602 -8.348 10.487 1.00 93.44 199 VAL A C 1
ATOM 1490 O O . VAL A 1 199 ? -10.700 -8.695 9.318 1.00 93.44 199 VAL A O 1
ATOM 1493 N N . ASP A 1 200 ? -10.489 -9.218 11.490 1.00 93.38 200 ASP A N 1
ATOM 1494 C CA . ASP A 1 200 ? -10.480 -10.668 11.306 1.00 93.38 200 ASP A CA 1
ATOM 1495 C C . ASP A 1 200 ? -11.729 -11.127 10.533 1.00 93.38 200 ASP A C 1
ATOM 1497 O O . ASP A 1 200 ? -11.638 -11.738 9.466 1.00 93.38 200 ASP A O 1
ATOM 1501 N N . GLY A 1 201 ? -12.903 -10.747 11.035 1.00 91.56 201 GLY A N 1
ATOM 1502 C CA . GLY A 1 201 ? -14.184 -10.923 10.371 1.00 91.56 201 GLY A CA 1
ATOM 1503 C C . GLY A 1 201 ? -14.754 -12.341 10.397 1.00 91.56 201 GLY A C 1
ATOM 1504 O O . GLY A 1 201 ? -15.956 -12.459 10.156 1.00 91.56 201 GLY A O 1
ATOM 1505 N N . ARG A 1 202 ? -13.954 -13.372 10.722 1.00 89.94 202 ARG A N 1
ATOM 1506 C CA . ARG A 1 202 ? -14.364 -14.792 10.710 1.00 89.94 202 ARG A CA 1
ATOM 1507 C C . ARG A 1 202 ? -15.435 -15.125 11.752 1.00 89.94 202 ARG A C 1
ATOM 1509 O O . ARG A 1 202 ? -16.313 -15.934 11.478 1.00 89.94 202 ARG A O 1
ATOM 1516 N N . ASP A 1 203 ? -15.414 -14.433 12.892 1.00 84.75 203 ASP A N 1
ATOM 1517 C CA . ASP A 1 203 ? -16.358 -14.640 14.004 1.00 84.75 203 ASP A CA 1
ATOM 1518 C C . ASP A 1 203 ? -17.517 -13.624 14.028 1.00 84.75 203 ASP A C 1
ATOM 1520 O O . ASP A 1 203 ? -18.277 -13.553 14.995 1.00 84.75 203 ASP A O 1
ATOM 1524 N N . ILE A 1 204 ? -17.658 -12.790 12.989 1.00 78.50 204 ILE A N 1
ATOM 1525 C CA . ILE A 1 204 ? -18.766 -11.832 12.887 1.00 78.50 204 ILE A CA 1
ATOM 1526 C C . ILE A 1 204 ? -19.889 -12.456 12.052 1.00 78.50 204 ILE A C 1
ATOM 1528 O O . ILE A 1 204 ? -19.659 -12.710 10.864 1.00 78.50 204 ILE A O 1
ATOM 1532 N N . PRO A 1 205 ? -21.102 -12.650 12.621 1.00 69.06 205 PRO A N 1
ATOM 1533 C CA . PRO A 1 205 ? -22.242 -13.191 11.890 1.00 69.06 205 PRO A CA 1
ATOM 1534 C C . PRO A 1 205 ? -22.469 -12.409 10.596 1.00 69.06 205 PRO A C 1
ATOM 1536 O O . PRO A 1 205 ? -22.757 -11.212 10.621 1.00 69.06 205 PRO A O 1
ATOM 1539 N N . SER A 1 206 ? -22.297 -13.080 9.458 1.00 56.47 206 SER A N 1
ATOM 1540 C CA . SER A 1 206 ? -22.516 -12.485 8.143 1.00 56.47 206 SER A CA 1
ATOM 1541 C C . SER A 1 206 ? -23.892 -12.890 7.630 1.00 56.47 206 SER A C 1
ATOM 1543 O O . SER A 1 206 ? -24.123 -14.049 7.297 1.00 56.47 206 SER A O 1
ATOM 1545 N N . HIS A 1 207 ? -24.796 -11.921 7.524 1.00 44.41 207 HIS A N 1
ATOM 1546 C CA . HIS A 1 207 ? -25.961 -12.012 6.651 1.00 44.41 207 HIS A CA 1
ATOM 1547 C C . HIS A 1 207 ? -25.946 -10.807 5.707 1.00 44.41 207 HIS A C 1
ATOM 1549 O O . HIS A 1 207 ? -25.785 -9.672 6.156 1.00 44.41 207 HIS A O 1
ATOM 1555 N N . GLY A 1 208 ? -26.104 -11.063 4.406 1.00 60.66 208 GLY A N 1
ATOM 1556 C CA . GLY A 1 208 ? -26.210 -10.035 3.372 1.00 60.66 208 GLY A CA 1
ATOM 1557 C C . GLY A 1 208 ? -24.894 -9.632 2.698 1.00 60.66 208 GLY A C 1
ATOM 1558 O O . GLY A 1 208 ? -23.985 -10.426 2.479 1.00 60.66 208 GLY A O 1
ATOM 1559 N N . ASP A 1 209 ? -24.851 -8.364 2.324 1.00 59.22 209 ASP A N 1
ATOM 1560 C CA . ASP A 1 209 ? -24.034 -7.716 1.308 1.00 59.22 209 ASP A CA 1
ATOM 1561 C C . ASP A 1 209 ? -22.759 -7.078 1.891 1.00 59.22 209 ASP A C 1
ATOM 1563 O O . ASP A 1 209 ? -22.459 -5.909 1.642 1.00 59.22 209 ASP A O 1
ATOM 1567 N N . ARG A 1 210 ? -22.030 -7.848 2.713 1.00 70.44 210 ARG A N 1
ATOM 1568 C CA . ARG A 1 210 ? -20.844 -7.394 3.456 1.00 70.44 210 ARG A CA 1
ATOM 1569 C C . ARG A 1 210 ? -19.794 -6.787 2.513 1.00 70.44 210 ARG A C 1
ATOM 1571 O O . ARG A 1 210 ? -19.113 -7.504 1.790 1.00 70.44 210 ARG A O 1
ATOM 1578 N N . GLU A 1 211 ? -19.640 -5.465 2.569 1.00 80.50 211 GLU A N 1
ATOM 1579 C CA . GLU A 1 211 ? -18.685 -4.726 1.726 1.00 80.50 211 GLU A CA 1
ATOM 1580 C C . GLU A 1 211 ? -17.243 -4.814 2.244 1.00 80.50 211 GLU A C 1
ATOM 1582 O O . GLU A 1 211 ? -16.297 -4.756 1.464 1.00 80.50 211 GLU A O 1
ATOM 1587 N N . MET A 1 212 ? -17.061 -4.983 3.559 1.00 88.94 212 MET A N 1
ATOM 1588 C CA . MET A 1 212 ? -15.740 -5.152 4.162 1.00 88.94 212 MET A CA 1
ATOM 1589 C C . MET A 1 212 ? -15.327 -6.635 4.151 1.00 88.94 212 MET A C 1
ATOM 1591 O O . MET A 1 212 ? -16.003 -7.439 4.803 1.00 88.94 212 MET A O 1
ATOM 1595 N N . PRO A 1 213 ? -14.212 -7.008 3.496 1.00 88.69 213 PRO A N 1
ATOM 1596 C CA . PRO A 1 213 ? -13.776 -8.400 3.405 1.00 88.69 213 PRO A CA 1
ATOM 1597 C C . PRO A 1 213 ? -13.547 -9.074 4.763 1.00 88.69 213 PRO A C 1
ATOM 1599 O O . PRO A 1 213 ? -13.318 -8.421 5.785 1.00 88.69 213 PRO A O 1
ATOM 1602 N N . VAL A 1 214 ? -13.565 -10.408 4.759 1.00 90.75 214 VAL A N 1
ATOM 1603 C CA . VAL A 1 214 ? -13.088 -11.228 5.880 1.00 90.75 214 VAL A CA 1
ATOM 1604 C C . VAL A 1 214 ? -11.560 -11.296 5.788 1.00 90.75 214 VAL A C 1
ATOM 1606 O O . VAL A 1 214 ? -11.003 -12.191 5.154 1.00 90.75 214 VAL A O 1
ATOM 1609 N N . TRP A 1 215 ? -10.854 -10.309 6.355 1.00 90.75 215 TRP A N 1
ATOM 1610 C CA . TRP A 1 215 ? -9.399 -10.203 6.169 1.00 90.75 215 TRP A CA 1
ATOM 1611 C C . TRP A 1 215 ? -8.622 -11.350 6.810 1.00 90.75 215 TRP A C 1
ATOM 1613 O O . TRP A 1 215 ? -7.532 -11.672 6.343 1.00 90.75 215 TRP A O 1
ATOM 1623 N N . GLY A 1 216 ? -9.180 -12.003 7.834 1.00 90.25 216 GLY A N 1
ATOM 1624 C CA . GLY A 1 216 ? -8.609 -13.226 8.392 1.00 90.25 216 GLY A CA 1
ATOM 1625 C C . GLY A 1 216 ? -8.471 -14.340 7.350 1.00 90.25 216 GLY A C 1
ATOM 1626 O O . GLY A 1 216 ? -7.487 -15.080 7.383 1.00 90.25 216 GLY A O 1
ATOM 1627 N N . ASP A 1 217 ? -9.406 -14.429 6.401 1.00 88.75 217 ASP A N 1
ATOM 1628 C CA . ASP A 1 217 ? -9.360 -15.398 5.302 1.00 88.75 217 ASP A CA 1
ATOM 1629 C C . ASP A 1 217 ? -8.366 -14.949 4.233 1.00 88.75 217 ASP A C 1
ATOM 1631 O O . ASP A 1 217 ? -7.476 -15.718 3.872 1.00 88.75 217 ASP A O 1
ATOM 1635 N N . VAL A 1 218 ? -8.435 -13.675 3.831 1.00 86.31 218 VAL A N 1
ATOM 1636 C CA . VAL A 1 218 ? -7.500 -13.077 2.866 1.00 86.31 218 VAL A CA 1
ATOM 1637 C C . VAL A 1 218 ? -6.056 -13.310 3.319 1.00 86.31 218 VAL A C 1
ATOM 1639 O O . VAL A 1 218 ? -5.270 -13.909 2.595 1.00 86.31 218 VAL A O 1
ATOM 1642 N N . PHE A 1 219 ? -5.693 -12.953 4.554 1.00 87.00 219 PHE A N 1
ATOM 1643 C CA . PHE A 1 219 ? -4.318 -13.105 5.047 1.00 87.00 219 PHE A CA 1
ATOM 1644 C C . PHE A 1 219 ? -3.829 -14.558 5.158 1.00 87.00 219 PHE A C 1
ATOM 1646 O O . PHE A 1 219 ? -2.610 -14.772 5.165 1.00 87.00 219 PHE A O 1
ATOM 1653 N N . ARG A 1 220 ? -4.727 -15.555 5.219 1.00 85.62 220 ARG A N 1
ATOM 1654 C CA . ARG A 1 220 ? -4.329 -16.970 5.096 1.00 85.62 220 ARG A CA 1
ATOM 1655 C C . ARG A 1 220 ? -3.856 -17.301 3.686 1.00 85.62 220 ARG A C 1
ATOM 1657 O O . ARG A 1 220 ? -2.939 -18.101 3.547 1.00 85.62 220 ARG A O 1
ATOM 1664 N N . GLU A 1 221 ? -4.457 -16.686 2.674 1.00 79.06 221 GLU A N 1
ATOM 1665 C CA . GLU A 1 221 ? -4.180 -16.960 1.263 1.00 79.06 221 GLU A CA 1
ATOM 1666 C C . GLU A 1 221 ? -2.957 -16.195 0.746 1.00 79.06 221 GLU A C 1
ATOM 1668 O O . GLU A 1 221 ? -2.134 -16.759 0.028 1.00 79.06 221 GLU A O 1
ATOM 1673 N N . VAL A 1 222 ? -2.804 -14.924 1.137 1.00 67.88 222 VAL A N 1
ATOM 1674 C CA . VAL A 1 222 ? -1.829 -14.005 0.519 1.00 67.88 222 VAL A CA 1
ATOM 1675 C C . VAL A 1 222 ? -0.371 -14.293 0.919 1.00 67.88 222 VAL A C 1
ATOM 1677 O O . VAL A 1 222 ? 0.560 -13.806 0.297 1.00 67.88 222 VAL A O 1
ATOM 1680 N N . SER A 1 223 ? -0.129 -15.052 1.986 1.00 57.50 223 SER A N 1
ATOM 1681 C CA . SER A 1 223 ? 1.145 -14.938 2.704 1.00 57.50 223 SER A CA 1
ATOM 1682 C C . SER A 1 223 ? 2.224 -15.962 2.382 1.00 57.50 223 SER A C 1
ATOM 1684 O O . SER A 1 223 ? 3.335 -15.811 2.887 1.00 57.50 223 SER A O 1
ATOM 1686 N N . GLY A 1 224 ? 1.922 -17.042 1.657 1.00 56.38 224 GLY A N 1
ATOM 1687 C CA . GLY A 1 224 ? 2.827 -18.201 1.534 1.00 56.38 224 GLY A CA 1
ATOM 1688 C C . GLY A 1 224 ? 3.172 -18.895 2.871 1.00 56.38 224 GLY A C 1
ATOM 1689 O O . GLY A 1 224 ? 3.717 -19.993 2.872 1.00 56.38 224 GLY A O 1
ATOM 1690 N N . GLU A 1 225 ? 2.807 -18.282 4.000 1.00 59.53 225 GLU A N 1
ATOM 1691 C CA . GLU A 1 225 ? 3.021 -18.693 5.379 1.00 59.53 225 GLU A CA 1
ATOM 1692 C C . GLU A 1 225 ? 1.688 -18.530 6.121 1.00 59.53 225 GLU A C 1
ATOM 1694 O O . GLU A 1 225 ? 1.457 -17.613 6.913 1.00 59.53 225 GLU A O 1
ATOM 1699 N N . SER A 1 226 ? 0.773 -19.445 5.802 1.00 64.19 226 SER A N 1
ATOM 1700 C CA . SER A 1 226 ? -0.641 -19.455 6.194 1.00 64.19 226 SER A CA 1
ATOM 1701 C C . SER A 1 226 ? -0.882 -19.837 7.660 1.00 64.19 226 SER A C 1
ATOM 1703 O O . SER A 1 226 ? -1.984 -20.260 8.024 1.00 64.19 226 SER A O 1
ATOM 1705 N N . SER A 1 227 ? 0.139 -19.746 8.518 1.00 82.44 227 SER A N 1
ATOM 1706 C CA . SER A 1 227 ? -0.003 -20.121 9.922 1.00 82.44 227 SER A CA 1
ATOM 1707 C C . SER A 1 227 ? -0.975 -19.172 10.625 1.00 82.44 227 SER A C 1
ATOM 1709 O O . SER A 1 227 ? -0.993 -17.962 10.382 1.00 82.44 227 SER A O 1
ATOM 1711 N N . ALA A 1 228 ? -1.777 -19.709 11.547 1.00 84.75 228 ALA A N 1
ATOM 1712 C CA . ALA A 1 228 ? -2.681 -18.893 12.356 1.00 84.75 228 ALA A CA 1
ATOM 1713 C C . ALA A 1 228 ? -1.928 -17.773 13.105 1.00 84.75 228 ALA A C 1
ATOM 1715 O O . ALA A 1 228 ? -2.451 -16.671 13.261 1.00 84.75 228 ALA A O 1
ATOM 1716 N N . ALA A 1 229 ? -0.676 -18.033 13.501 1.00 86.75 229 ALA A N 1
ATOM 1717 C CA . ALA A 1 229 ? 0.203 -17.054 14.131 1.00 86.75 229 ALA A CA 1
ATOM 1718 C C . ALA A 1 229 ? 0.570 -15.895 13.187 1.00 86.75 229 ALA A C 1
ATOM 1720 O O . ALA A 1 229 ? 0.489 -14.737 13.594 1.00 86.75 229 ALA A O 1
ATOM 1721 N N . ALA A 1 230 ? 0.911 -16.177 11.926 1.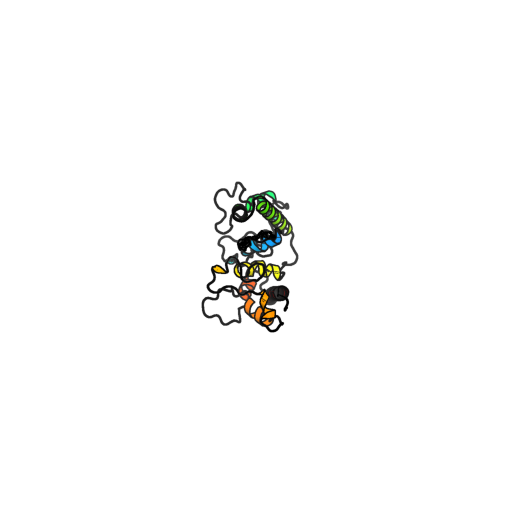00 84.12 230 ALA A N 1
ATOM 1722 C CA . ALA A 1 230 ? 1.240 -15.146 10.941 1.00 84.12 230 ALA A CA 1
ATOM 1723 C C . ALA A 1 230 ? 0.024 -14.269 10.598 1.00 84.12 230 ALA A C 1
ATOM 1725 O O . ALA A 1 230 ? 0.131 -13.044 10.535 1.00 84.12 230 ALA A O 1
ATOM 1726 N N . VAL A 1 231 ? -1.157 -14.878 10.443 1.00 88.75 231 VAL A N 1
ATOM 1727 C CA . VAL A 1 231 ? -2.418 -14.142 10.246 1.00 88.75 231 VAL A CA 1
ATOM 1728 C C . VAL A 1 231 ? -2.706 -13.237 11.438 1.00 88.75 231 VAL A C 1
ATOM 1730 O O . VAL A 1 231 ? -2.952 -12.043 11.262 1.00 88.75 231 VAL A O 1
ATOM 1733 N N . LYS A 1 232 ? -2.608 -13.778 12.660 1.00 91.81 232 LYS A N 1
ATOM 1734 C CA . LYS A 1 232 ? -2.797 -12.998 13.884 1.00 91.81 232 LYS A CA 1
ATOM 1735 C C . LYS A 1 232 ? -1.825 -11.819 13.953 1.00 91.81 232 LYS A C 1
ATOM 1737 O O . LYS A 1 232 ? -2.264 -10.711 14.241 1.00 91.81 232 LYS A O 1
ATOM 1742 N N . ALA A 1 233 ? -0.545 -12.034 13.652 1.00 90.62 233 ALA A N 1
ATOM 1743 C CA . ALA A 1 233 ? 0.474 -10.989 13.702 1.00 90.62 233 ALA A CA 1
ATOM 1744 C C . ALA A 1 233 ? 0.173 -9.818 12.748 1.00 90.62 233 ALA A C 1
ATOM 1746 O O . ALA A 1 233 ? 0.379 -8.659 13.118 1.00 90.62 233 ALA A O 1
ATOM 1747 N N . ARG A 1 234 ? -0.367 -10.094 11.552 1.00 90.00 234 ARG A N 1
ATOM 1748 C CA . ARG A 1 234 ? -0.800 -9.056 10.598 1.00 90.00 234 ARG A CA 1
ATOM 1749 C C . ARG A 1 234 ? -1.974 -8.245 11.125 1.00 90.00 234 ARG A C 1
ATOM 1751 O O . ARG A 1 234 ? -1.933 -7.016 11.093 1.00 90.00 234 ARG A O 1
ATOM 1758 N N . ILE A 1 235 ? -2.994 -8.918 11.655 1.00 94.00 235 ILE A N 1
ATOM 1759 C CA . ILE A 1 235 ? -4.157 -8.236 12.233 1.00 94.00 235 ILE A CA 1
ATOM 1760 C C . ILE A 1 235 ? -3.719 -7.399 13.444 1.00 94.00 235 ILE A C 1
ATOM 1762 O O . ILE A 1 235 ? -4.060 -6.222 13.519 1.00 94.00 235 ILE A O 1
ATOM 1766 N N . ASP A 1 236 ? -2.876 -7.938 14.330 1.00 95.38 236 ASP A N 1
ATOM 1767 C CA . ASP A 1 236 ? -2.309 -7.199 15.467 1.00 95.38 236 ASP A CA 1
ATOM 1768 C C . ASP A 1 236 ? -1.503 -5.970 15.011 1.00 95.38 236 ASP A C 1
ATOM 1770 O O . ASP A 1 236 ? -1.530 -4.921 15.656 1.00 95.38 236 ASP A O 1
ATOM 1774 N N . ALA A 1 237 ? -0.757 -6.070 13.907 1.00 94.00 237 ALA A N 1
ATOM 1775 C CA . ALA A 1 237 ? -0.035 -4.938 13.337 1.00 94.00 237 ALA A CA 1
ATOM 1776 C C . ALA A 1 237 ? -1.000 -3.845 12.848 1.00 94.00 237 ALA A C 1
ATOM 1778 O O . ALA A 1 237 ? -0.802 -2.678 13.193 1.00 94.00 237 ALA A O 1
ATOM 1779 N N . ILE A 1 238 ? -2.068 -4.206 12.127 1.00 95.31 238 ILE A N 1
ATOM 1780 C CA . ILE A 1 238 ? -3.115 -3.264 11.693 1.00 95.31 238 ILE A CA 1
ATOM 1781 C C . ILE A 1 238 ? -3.787 -2.609 12.904 1.00 95.31 238 ILE A C 1
ATOM 1783 O O . ILE A 1 238 ? -3.889 -1.388 12.954 1.00 95.31 238 ILE A O 1
ATOM 1787 N N . VAL A 1 239 ? -4.192 -3.390 13.910 1.00 97.19 239 VAL A N 1
ATOM 1788 C CA . VAL A 1 239 ? -4.840 -2.881 15.132 1.00 97.19 239 VAL A CA 1
ATOM 1789 C C . VAL A 1 239 ? -3.925 -1.900 15.871 1.00 97.19 239 VAL A C 1
ATOM 1791 O O . VAL A 1 239 ? -4.376 -0.828 16.276 1.00 97.19 239 VAL A O 1
ATOM 1794 N N . ARG A 1 240 ? -2.627 -2.212 15.995 1.00 96.88 240 ARG A N 1
ATOM 1795 C CA . ARG A 1 240 ? -1.636 -1.292 16.581 1.00 96.88 240 ARG A CA 1
ATOM 1796 C C . ARG A 1 240 ? -1.500 -0.001 15.781 1.00 96.88 240 ARG A C 1
ATOM 1798 O O . ARG A 1 240 ? -1.442 1.069 16.378 1.00 96.88 240 ARG A O 1
ATOM 1805 N N . TYR A 1 241 ? -1.473 -0.083 14.452 1.00 95.50 241 TYR A N 1
ATOM 1806 C CA . TYR A 1 241 ? -1.440 1.107 13.605 1.00 95.50 241 TYR A CA 1
ATOM 1807 C C . TYR A 1 241 ? -2.703 1.961 13.774 1.00 95.50 241 TYR A C 1
ATOM 1809 O O . TYR A 1 241 ? -2.590 3.164 13.994 1.00 95.50 241 TYR A O 1
ATOM 1817 N N . LEU A 1 242 ? -3.888 1.343 13.757 1.00 96.88 242 LEU A N 1
ATOM 1818 C CA . LEU A 1 242 ? -5.160 2.037 13.958 1.00 96.88 242 LEU A CA 1
ATOM 1819 C C . LEU A 1 242 ? -5.222 2.734 15.322 1.00 96.88 242 LEU A C 1
ATOM 1821 O O . LEU A 1 242 ? -5.685 3.868 15.398 1.00 96.88 242 LEU A O 1
ATOM 1825 N N . SER A 1 243 ? -4.699 2.106 16.376 1.00 96.44 243 SER A N 1
ATOM 1826 C CA . SER A 1 243 ? -4.554 2.733 17.696 1.00 96.44 243 SER A CA 1
ATOM 1827 C C . SER A 1 243 ? -3.650 3.976 17.660 1.00 96.44 243 SER A C 1
ATOM 1829 O O . SER A 1 243 ? -3.936 4.983 18.303 1.00 96.44 243 SER A O 1
ATOM 1831 N N . GLY A 1 244 ? -2.579 3.942 16.862 1.00 95.25 244 GLY A N 1
ATOM 1832 C CA . GLY A 1 244 ? -1.614 5.038 16.744 1.00 95.25 244 GLY A CA 1
ATOM 1833 C C . GLY A 1 244 ? -2.091 6.257 15.944 1.00 95.25 244 GLY A C 1
ATOM 1834 O O . GLY A 1 244 ? -1.548 7.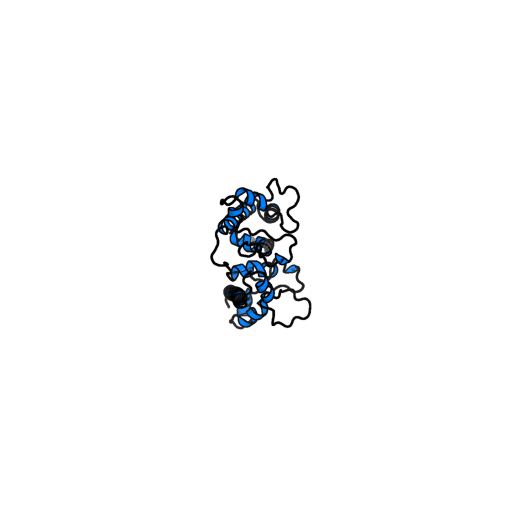341 16.133 1.00 95.25 244 GLY A O 1
ATOM 1835 N N . ILE A 1 245 ? -3.095 6.111 15.072 1.00 94.94 245 ILE A N 1
ATOM 1836 C CA . ILE A 1 245 ? -3.633 7.215 14.247 1.00 94.94 245 ILE A CA 1
ATOM 1837 C C . ILE A 1 245 ? -4.848 7.914 14.872 1.00 94.94 245 ILE A C 1
ATOM 1839 O O . ILE A 1 245 ? -5.500 8.723 14.215 1.00 94.94 245 ILE A O 1
ATOM 1843 N N . GLN A 1 246 ? -5.188 7.583 16.118 1.00 96.69 246 GLN A N 1
ATOM 1844 C CA . GLN A 1 246 ? -6.347 8.161 16.791 1.00 96.69 246 GLN A CA 1
ATOM 1845 C C . GLN A 1 246 ? -6.138 9.651 17.048 1.00 96.69 246 GLN A C 1
ATOM 1847 O O . GLN A 1 246 ? -5.077 10.082 17.510 1.00 96.69 246 GLN A O 1
ATOM 1852 N N . GLU A 1 247 ? -7.168 10.449 16.787 1.00 91.75 247 GLU A N 1
ATOM 1853 C CA . GLU A 1 247 ? -7.137 11.855 17.153 1.00 91.75 247 GLU A CA 1
ATOM 1854 C C . GLU A 1 247 ? -7.123 12.004 18.673 1.00 91.75 247 GLU A C 1
ATOM 1856 O O . GLU A 1 247 ? -7.859 11.329 19.398 1.00 91.75 247 GLU A O 1
ATOM 1861 N N . ARG A 1 248 ? -6.308 12.941 19.160 1.00 78.62 248 ARG A N 1
ATOM 1862 C CA . ARG A 1 248 ? -6.247 13.259 20.587 1.00 78.62 248 ARG A CA 1
ATOM 1863 C C . ARG A 1 248 ? -7.621 13.725 21.064 1.00 78.62 248 ARG A C 1
ATOM 1865 O O . ARG A 1 248 ? -8.286 14.500 20.373 1.00 78.62 248 ARG A O 1
ATOM 1872 N N . ALA A 1 249 ? -8.039 13.248 22.235 1.00 62.91 249 ALA A N 1
ATOM 1873 C CA . ALA A 1 249 ? -9.144 13.869 22.949 1.00 62.91 249 ALA A CA 1
ATOM 1874 C C . ALA A 1 249 ? -8.739 15.321 23.251 1.00 62.91 249 ALA A C 1
ATOM 1876 O O . ALA A 1 249 ? -7.628 15.551 23.735 1.00 62.91 249 ALA A O 1
ATOM 1877 N N . VAL A 1 250 ? -9.590 16.268 22.852 1.00 55.56 250 VAL A N 1
ATOM 1878 C CA . VAL A 1 250 ? -9.468 17.684 23.226 1.00 55.56 250 VAL A CA 1
ATOM 1879 C C . VAL A 1 250 ? -10.105 17.852 24.593 1.00 55.56 250 VAL A C 1
ATOM 1881 O O . VAL A 1 250 ? -11.180 17.239 24.785 1.00 55.56 250 VAL A O 1
#